Protein AF-A0A5J6HG19-F1 (afdb_monomer)

Nearest PDB structures (foldseek):
  3gde-assembly1_A  TM=8.399E-01  e=1.337E-13  Archaeoglobus fulgidus
  2cfm-assembly1_A  TM=8.440E-01  e=3.992E-12  Pyrococcus furiosus
  2hiv-assembly1_A  TM=7.833E-01  e=4.251E-11  Saccharolobus solfataricus
  1x9n-assembly1_A  TM=8.100E-01  e=1.433E-09  Homo sapiens
  6nhx-assembly1_A  TM=7.789E-01  e=2.190E-09  Mycobacterium tuberculosis

pLDDT: mean 76.76, std 24.32, range [21.77, 97.94]

Organism: Streptomyces alboniger (NCBI:txid132473)

InterPro domains:
  IPR012310 DNA ligase, ATP-dependent, central [PF01068] (22-165)
  IPR050191 ATP-dependent DNA ligase [PTHR45674] (25-153)

Mean predicted aligned error: 10.19 Å

Radius of gyration: 18.19 Å; Cα contacts (8 Å, |Δi|>4): 434; chains: 1; bounding box: 40×49×63 Å

Secondary structure (DSSP, 8-state):
-------------EEESS---STTEEEEEEP-SEEEEEEE-SS-EEEEETTS-B-TTTTHHHHHHHHHHSPTTEEEEEEEEEEETTEE-HHHHHHHHTS-HHHHHHHHHHS-EEEEEEEEEEETTEE-TTS-HHHHHHHHHHHTTTPPTTEEEPP-BS-HHHHHHHHHHGGGGT--EEEEEETT----SS-S---EEEE-------------------PPPPPP----

Foldseek 3Di:
DDPPLPPPQDFDADEDADDDDDPQKKKFFAFQAFKWKWAAAPVWIWIAGNVSHTQCLLQVVVRVLCNVQFDHWWIFIWGKWWDDPQATDNPLRVCSSPDDSVVSVVSCVVIPIATETAFTQTDPNRGCQQAFSQVRRVVVCVRCVVRDPRYYYTDMDSDVVVQVVCCVPCVLRRRNWMWMFGRRDHDDPDDSDGHRYTHDDDDDDDHDDDDDDDDDDDDDDDDDDDDD

Sequence (228 aa):
MGALSVEYPVALAESVTVLPRGPGWWYEPKYDGHRLVMHRTAETTRCHTRSGCTVTSAWLDLAVAGQAVLRPGTVLDGEAVVWVNGQLSFSAAQARGNSTARRSAALTAEYPANFVVWDCLQVDGVELRRRPYTERRAALLEVLDGVPPPIQATPASDDPDVALAWYEHLPAQGCLRTTAVSHTSCWSDASNAFLWVFWAVSRPYGRWAWSWRSTPVRVGSPGGCREC

Solvent-accessible surface area (backbone atoms only — not comparable to full-atom values): 12929 Å² total; per-residue (Å²): 134,79,81,80,78,73,66,65,79,68,89,42,68,47,81,41,80,64,75,88,81,64,90,56,42,33,27,32,77,30,76,46,40,39,59,31,38,40,38,26,44,88,90,49,38,43,30,21,36,75,86,51,49,78,45,33,60,36,43,42,70,58,27,53,50,43,51,76,72,50,60,48,30,29,27,39,35,30,33,35,32,21,54,53,97,88,24,47,27,39,66,58,22,46,54,29,69,75,36,55,53,72,55,12,52,58,47,40,78,78,39,55,65,34,37,41,30,72,44,30,41,24,53,77,66,45,79,30,51,68,41,32,38,55,59,25,43,51,52,36,52,62,70,45,56,91,50,61,88,52,50,42,72,55,68,73,40,68,51,66,67,58,40,46,49,46,41,75,58,32,42,58,42,37,26,74,27,30,32,34,35,47,41,71,46,47,60,62,102,68,72,82,80,39,62,33,34,34,37,66,80,95,75,86,91,76,92,66,89,87,85,92,75,96,68,85,79,76,80,76,74,83,78,78,88,76,85,134

Structure (mmCIF, N/CA/C/O backbone):
data_AF-A0A5J6HG19-F1
#
_entry.id   AF-A0A5J6HG19-F1
#
loop_
_atom_site.group_PDB
_atom_site.id
_atom_site.type_symbol
_atom_site.label_atom_id
_atom_site.label_alt_id
_atom_site.label_comp_id
_atom_site.label_asym_id
_atom_site.label_entity_id
_atom_site.label_seq_id
_atom_site.pdbx_PDB_ins_code
_atom_site.Cartn_x
_atom_site.Cartn_y
_atom_site.Cartn_z
_atom_site.occupancy
_atom_site.B_iso_or_equiv
_atom_site.auth_seq_id
_atom_site.auth_comp_id
_atom_site.auth_asym_id
_atom_site.auth_atom_id
_atom_site.pdbx_PDB_model_num
ATOM 1 N N . MET A 1 1 ? -10.813 -6.008 26.512 1.00 33.84 1 MET A N 1
ATOM 2 C CA . MET A 1 1 ? -10.739 -6.257 25.056 1.00 33.84 1 MET A CA 1
ATOM 3 C C . MET A 1 1 ? -9.295 -6.065 24.634 1.00 33.84 1 MET A C 1
ATOM 5 O O . MET A 1 1 ? -8.847 -4.930 24.547 1.00 33.84 1 MET A O 1
ATOM 9 N N . GLY A 1 2 ? -8.539 -7.160 24.521 1.00 31.72 2 GLY A N 1
ATOM 10 C CA . GLY A 1 2 ? -7.129 -7.101 24.138 1.00 31.72 2 GLY A CA 1
ATOM 11 C C . GLY A 1 2 ? -6.995 -6.556 22.721 1.00 31.72 2 GLY A C 1
ATOM 12 O O . GLY A 1 2 ? -7.767 -6.934 21.839 1.00 31.72 2 GLY A O 1
ATOM 13 N N . ALA A 1 3 ? -6.055 -5.636 22.511 1.00 35.53 3 ALA A N 1
ATOM 14 C CA . ALA A 1 3 ? -5.658 -5.247 21.172 1.00 35.53 3 ALA A CA 1
ATOM 15 C C . ALA A 1 3 ? -5.227 -6.523 20.441 1.00 35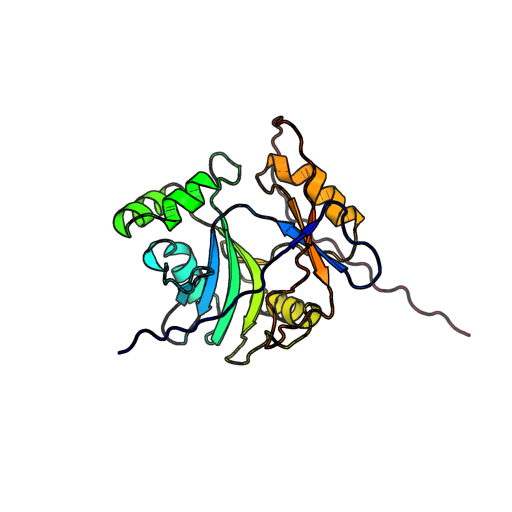.53 3 ALA A C 1
ATOM 17 O O . ALA A 1 3 ? -4.251 -7.154 20.835 1.00 35.53 3 ALA A O 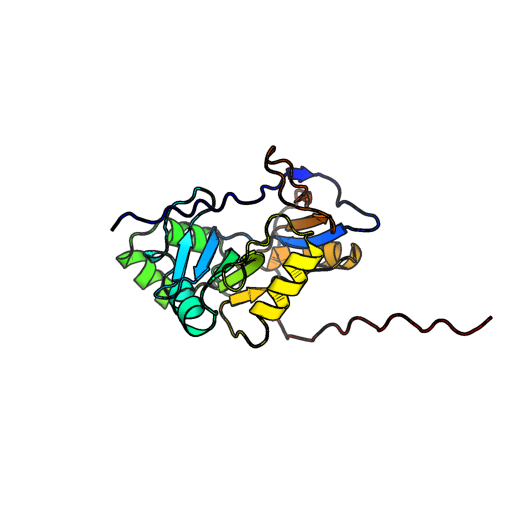1
ATOM 18 N N . LEU A 1 4 ? -5.989 -6.937 19.427 1.00 40.03 4 LEU A N 1
ATOM 19 C CA . LEU A 1 4 ? -5.535 -7.935 18.469 1.00 40.03 4 LEU A CA 1
ATOM 20 C C . LEU A 1 4 ? -4.269 -7.361 17.825 1.00 40.03 4 LEU A C 1
ATOM 22 O O . LEU A 1 4 ? -4.355 -6.530 16.919 1.00 40.03 4 LEU A O 1
ATOM 26 N N . SER A 1 5 ? -3.104 -7.744 18.343 1.00 42.84 5 SER A N 1
ATOM 27 C CA . SER A 1 5 ? -1.840 -7.623 17.637 1.00 42.84 5 SER A CA 1
ATOM 28 C C . SER A 1 5 ? -1.900 -8.652 16.521 1.00 42.84 5 SER A C 1
ATOM 30 O O . SER A 1 5 ? -1.408 -9.770 16.665 1.00 42.84 5 SER A O 1
ATOM 32 N N . VAL A 1 6 ? -2.587 -8.319 15.427 1.00 52.41 6 VAL A N 1
ATOM 33 C CA . VAL A 1 6 ? -2.340 -9.065 14.203 1.00 52.41 6 VAL A CA 1
ATOM 34 C C . VAL A 1 6 ? -1.002 -8.563 13.703 1.00 52.41 6 VAL A C 1
ATOM 36 O O . VAL A 1 6 ? -0.900 -7.537 13.034 1.00 52.41 6 VAL A O 1
ATOM 39 N N . GLU A 1 7 ? 0.046 -9.228 14.170 1.00 63.00 7 GLU A N 1
ATOM 40 C CA . GLU A 1 7 ? 1.370 -9.060 13.620 1.00 63.00 7 GLU A CA 1
ATOM 41 C C . GLU A 1 7 ? 1.312 -9.726 12.249 1.00 63.00 7 GLU A C 1
ATOM 43 O O . GLU A 1 7 ? 1.418 -10.943 12.108 1.00 63.00 7 GLU A O 1
ATOM 48 N N . TYR A 1 8 ? 1.011 -8.924 11.233 1.00 66.88 8 TYR A N 1
ATOM 49 C CA . TYR A 1 8 ? 1.351 -9.273 9.871 1.00 66.88 8 TYR A CA 1
ATOM 50 C C . TYR A 1 8 ? 2.838 -8.930 9.754 1.00 66.88 8 TYR A C 1
ATOM 52 O O . TYR A 1 8 ? 3.149 -7.753 9.544 1.00 66.88 8 TYR A O 1
ATOM 60 N N . PRO A 1 9 ? 3.782 -9.888 9.929 1.00 73.19 9 PRO A N 1
ATOM 61 C CA . PRO A 1 9 ? 5.134 -9.672 9.429 1.00 73.19 9 PRO A CA 1
ATOM 62 C C . PRO A 1 9 ? 5.007 -9.227 7.974 1.00 73.19 9 PRO A C 1
ATOM 64 O O . PRO A 1 9 ? 4.009 -9.526 7.331 1.00 73.19 9 PRO A O 1
ATOM 67 N N . VAL A 1 10 ? 5.961 -8.477 7.449 1.00 80.19 10 VAL A N 1
ATOM 68 C CA . VAL A 1 10 ? 5.887 -8.024 6.058 1.00 80.19 10 VAL A CA 1
ATOM 69 C C . VAL A 1 10 ? 7.172 -8.361 5.336 1.00 80.19 10 VAL A C 1
ATOM 71 O O . VAL A 1 10 ? 8.248 -8.350 5.939 1.00 80.19 10 VAL A O 1
ATOM 74 N N . ALA A 1 11 ? 7.067 -8.642 4.038 1.00 79.94 11 ALA A N 1
ATOM 75 C CA . ALA A 1 11 ? 8.235 -8.909 3.215 1.00 79.94 11 ALA A CA 1
ATOM 76 C C . ALA A 1 11 ? 9.187 -7.700 3.228 1.00 79.94 11 ALA A C 1
ATOM 78 O O . ALA A 1 11 ? 8.771 -6.549 3.037 1.00 79.94 11 ALA A O 1
ATOM 79 N N . LEU A 1 12 ? 10.469 -7.963 3.478 1.00 79.88 12 LEU A N 1
ATOM 80 C CA . LEU A 1 12 ? 11.542 -6.981 3.370 1.00 79.88 12 LEU A CA 1
ATOM 81 C C . LEU A 1 12 ? 12.195 -7.051 1.992 1.00 79.88 12 LEU A C 1
ATOM 83 O O . LEU A 1 12 ? 11.937 -7.955 1.206 1.00 79.88 12 LEU A O 1
ATOM 87 N N . ALA A 1 13 ? 13.025 -6.056 1.722 1.00 75.19 13 ALA A N 1
ATOM 88 C CA . ALA A 1 13 ? 13.640 -5.842 0.433 1.00 75.19 13 ALA A CA 1
ATOM 89 C C . ALA A 1 13 ? 15.149 -5.680 0.583 1.00 75.19 13 ALA A C 1
ATOM 91 O O . ALA A 1 13 ? 15.619 -5.051 1.537 1.00 75.19 13 ALA A O 1
ATOM 92 N N . GLU A 1 14 ? 15.885 -6.229 -0.375 1.00 74.50 14 GLU A N 1
ATOM 93 C CA . GLU A 1 14 ? 17.332 -6.117 -0.486 1.00 74.50 14 GLU A CA 1
ATOM 94 C C . GLU A 1 14 ? 17.692 -5.101 -1.576 1.00 74.50 14 GLU A C 1
ATOM 96 O O . GLU A 1 14 ? 17.022 -4.968 -2.602 1.00 74.50 14 GLU A O 1
ATOM 101 N N . SER A 1 15 ? 18.761 -4.340 -1.351 1.00 74.06 15 SER A N 1
ATOM 102 C CA . SER A 1 15 ? 19.2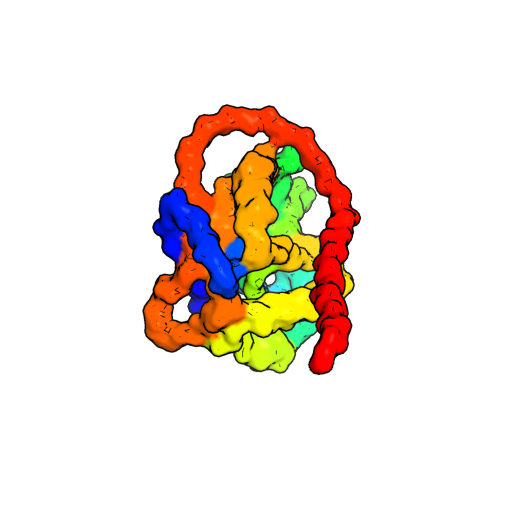61 -3.410 -2.360 1.00 74.06 15 SER A CA 1
ATOM 103 C C . SER A 1 15 ? 20.209 -4.116 -3.316 1.00 74.06 15 SER A C 1
ATOM 105 O O . SER A 1 15 ? 21.146 -4.771 -2.873 1.00 74.06 15 SER A O 1
ATOM 107 N N . VAL A 1 16 ? 20.048 -3.880 -4.617 1.00 75.12 16 VAL A N 1
ATOM 108 C CA . VAL A 1 16 ? 21.013 -4.301 -5.637 1.00 75.12 16 VAL A CA 1
ATOM 109 C C . VAL A 1 16 ? 21.463 -3.120 -6.489 1.00 75.12 16 VAL A C 1
ATOM 111 O O . VAL A 1 16 ? 20.860 -2.047 -6.516 1.00 75.12 16 VAL A O 1
ATOM 114 N N . THR A 1 17 ? 22.532 -3.339 -7.242 1.00 75.12 17 THR A N 1
ATOM 115 C CA . THR A 1 17 ? 23.101 -2.349 -8.163 1.00 75.12 17 THR A CA 1
ATOM 116 C C . THR A 1 17 ? 22.645 -2.532 -9.611 1.00 75.12 17 THR A C 1
ATOM 118 O O . THR A 1 17 ? 22.756 -1.598 -10.403 1.00 75.12 17 THR A O 1
ATOM 121 N N . VAL A 1 18 ? 22.090 -3.698 -9.963 1.00 77.19 18 VAL A N 1
ATOM 122 C CA . VAL A 1 18 ? 21.631 -4.034 -11.319 1.00 77.19 18 VAL A CA 1
ATOM 123 C C . VAL A 1 18 ? 20.193 -4.531 -11.270 1.00 77.19 18 VAL A C 1
ATOM 125 O O . VAL A 1 18 ? 19.897 -5.459 -10.525 1.00 77.19 18 VAL A O 1
ATOM 128 N N . LEU A 1 19 ? 19.310 -3.939 -12.079 1.00 80.19 19 LEU A N 1
ATOM 129 C CA . LEU A 1 19 ? 17.927 -4.395 -12.212 1.00 80.19 19 LEU A CA 1
ATOM 130 C C . LEU A 1 19 ? 17.901 -5.882 -12.631 1.00 80.19 19 LEU A C 1
ATOM 132 O O . LEU A 1 19 ? 18.443 -6.197 -13.696 1.00 80.19 19 LEU A O 1
ATOM 136 N N . PRO A 1 20 ? 17.289 -6.790 -11.845 1.00 83.88 20 PRO A N 1
ATOM 137 C CA . PRO A 1 20 ? 17.132 -8.184 -12.244 1.00 83.88 20 PRO A CA 1
ATOM 138 C C . PRO A 1 20 ? 16.373 -8.273 -13.561 1.00 83.88 20 PRO A C 1
ATOM 140 O O . PRO A 1 20 ? 15.401 -7.549 -13.757 1.00 83.88 20 PRO A O 1
ATOM 143 N N . ARG A 1 21 ? 16.812 -9.150 -14.461 1.00 84.19 21 ARG A N 1
ATOM 144 C CA . ARG A 1 21 ? 16.187 -9.394 -15.766 1.00 84.19 21 ARG A CA 1
ATOM 145 C C . ARG A 1 21 ? 15.998 -10.891 -15.976 1.00 84.19 21 ARG A C 1
ATOM 147 O O . ARG A 1 21 ? 16.699 -11.698 -15.368 1.00 84.19 21 ARG A O 1
ATOM 154 N N . GLY A 1 22 ? 15.084 -11.242 -16.873 1.00 84.62 22 GLY A N 1
ATOM 155 C CA . GLY A 1 22 ? 14.764 -12.623 -17.222 1.00 84.62 22 GLY A CA 1
ATOM 156 C C . GLY A 1 22 ? 13.300 -12.959 -16.941 1.00 84.62 22 GLY A C 1
ATOM 157 O O . GLY A 1 22 ? 12.577 -12.137 -16.378 1.00 84.62 22 GLY A O 1
ATOM 158 N N . PRO A 1 23 ? 12.850 -14.155 -17.347 1.00 84.12 23 PRO A N 1
ATOM 159 C CA . PRO A 1 23 ? 11.468 -14.562 -17.161 1.00 84.12 23 PRO A CA 1
ATOM 160 C C . PRO A 1 23 ? 11.115 -14.625 -15.674 1.00 84.12 23 PRO A C 1
ATOM 162 O O . PRO A 1 23 ? 11.914 -15.073 -14.851 1.00 84.12 23 PRO A O 1
ATOM 165 N N . GLY A 1 24 ? 9.896 -14.200 -15.349 1.00 83.62 24 GLY A N 1
ATOM 166 C CA . GLY A 1 24 ? 9.355 -14.332 -14.004 1.00 83.62 24 GLY A CA 1
ATOM 167 C C . GLY A 1 24 ? 9.660 -13.176 -13.051 1.00 83.62 24 GLY A C 1
ATOM 168 O O . GLY A 1 24 ? 9.330 -13.283 -11.875 1.00 83.62 24 GLY A O 1
ATOM 169 N N . TRP A 1 25 ? 10.242 -12.073 -13.514 1.00 88.12 25 TRP A N 1
ATOM 170 C CA . TRP A 1 25 ? 10.330 -10.844 -12.723 1.00 88.12 25 TRP A CA 1
ATOM 171 C C . TRP A 1 25 ? 9.139 -9.932 -12.989 1.00 88.12 25 TRP A C 1
ATOM 173 O O . TRP A 1 25 ? 8.684 -9.808 -14.118 1.00 88.12 25 TRP A O 1
ATOM 183 N N . TRP A 1 26 ? 8.661 -9.294 -11.930 1.00 90.19 26 TRP A N 1
ATOM 184 C CA . TRP A 1 26 ? 7.684 -8.217 -11.954 1.00 90.19 26 TRP A CA 1
ATOM 185 C C . TRP A 1 26 ? 8.304 -6.982 -11.330 1.00 90.19 26 TRP A C 1
ATOM 187 O O . TRP A 1 26 ? 9.067 -7.086 -10.376 1.00 90.19 26 TRP A O 1
ATOM 197 N N . TYR A 1 27 ? 7.976 -5.816 -11.852 1.00 88.62 27 TYR A N 1
ATOM 198 C CA . TYR A 1 27 ? 8.536 -4.541 -11.455 1.00 88.62 27 TYR A CA 1
ATOM 199 C C . TYR A 1 27 ? 7.429 -3.602 -11.014 1.00 88.62 27 TYR A C 1
ATOM 201 O O . TYR A 1 27 ? 6.358 -3.584 -11.617 1.00 88.62 27 TYR A O 1
ATOM 209 N N . GLU A 1 28 ? 7.711 -2.792 -10.001 1.00 90.25 28 GLU A N 1
ATOM 210 C CA . GLU A 1 28 ? 6.790 -1.804 -9.441 1.00 90.25 28 GLU A CA 1
ATOM 211 C C . GLU A 1 28 ? 7.560 -0.525 -9.072 1.00 90.25 28 GLU A C 1
ATOM 213 O O . GLU A 1 28 ? 8.706 -0.608 -8.608 1.00 90.25 28 GLU A O 1
ATOM 218 N N . PRO A 1 29 ? 6.977 0.676 -9.233 1.00 88.50 29 PRO A N 1
ATOM 219 C CA . PRO A 1 29 ? 7.569 1.892 -8.697 1.00 88.50 29 PRO A CA 1
ATOM 220 C C . PRO A 1 29 ? 7.748 1.805 -7.183 1.00 88.50 29 PRO A C 1
ATOM 222 O O . PRO A 1 29 ? 6.862 1.369 -6.449 1.00 88.50 29 PRO A O 1
ATOM 225 N N . LYS A 1 30 ? 8.885 2.292 -6.690 1.00 85.12 30 LYS A N 1
ATOM 226 C CA . LYS A 1 30 ? 9.102 2.467 -5.260 1.00 85.12 30 LYS A CA 1
ATOM 227 C C . LYS A 1 30 ? 8.700 3.881 -4.853 1.00 85.12 30 LYS A C 1
ATOM 229 O O . LYS A 1 30 ? 9.293 4.865 -5.298 1.00 85.12 30 LYS A O 1
ATOM 234 N N . TYR A 1 31 ? 7.748 3.958 -3.935 1.00 85.19 31 TYR A N 1
ATOM 235 C CA . TYR A 1 31 ? 7.313 5.203 -3.314 1.00 85.19 31 TYR A CA 1
ATOM 236 C C . TYR A 1 31 ? 8.141 5.505 -2.063 1.00 85.19 31 TYR A C 1
ATOM 238 O O . TYR A 1 31 ? 8.666 4.592 -1.412 1.00 85.19 31 TYR A O 1
ATOM 246 N N . ASP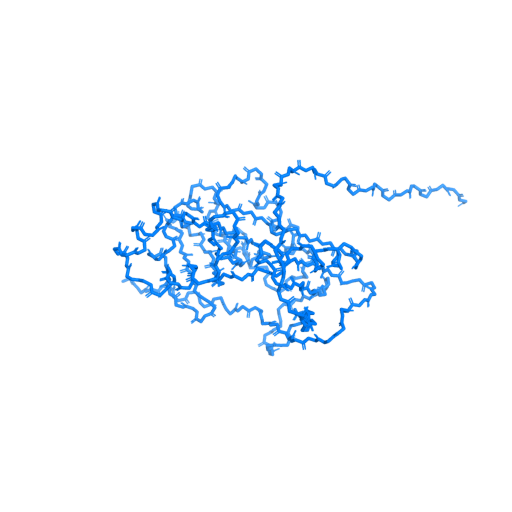 A 1 32 ? 8.250 6.788 -1.727 1.00 82.25 32 ASP A N 1
ATOM 247 C CA . ASP A 1 32 ? 8.804 7.241 -0.456 1.00 82.25 32 ASP A CA 1
ATOM 248 C C . ASP A 1 32 ? 7.707 7.893 0.381 1.00 82.25 32 ASP A C 1
ATOM 250 O O . ASP A 1 32 ? 7.318 9.044 0.176 1.00 82.25 32 ASP A O 1
ATOM 254 N N . GLY A 1 33 ? 7.199 7.130 1.343 1.00 89.88 33 GLY A N 1
ATOM 255 C CA . GLY A 1 33 ? 6.163 7.555 2.265 1.00 89.88 33 GLY A CA 1
ATOM 256 C C . GLY A 1 33 ? 6.294 6.821 3.594 1.00 89.88 33 GLY A C 1
ATOM 257 O O . GLY A 1 33 ? 7.366 6.773 4.196 1.00 89.88 33 GLY A O 1
ATOM 258 N N . HIS A 1 34 ? 5.184 6.286 4.087 1.00 92.00 34 HIS A N 1
ATOM 259 C CA . HIS A 1 34 ? 5.159 5.497 5.307 1.00 92.00 34 HIS A CA 1
ATOM 260 C C . HIS A 1 34 ? 4.458 4.163 5.051 1.00 92.00 34 HIS A C 1
ATOM 262 O O . HIS A 1 34 ? 3.250 4.144 4.816 1.00 92.00 34 HIS A O 1
ATOM 268 N N . ARG A 1 35 ? 5.202 3.052 5.107 1.00 93.62 35 ARG A N 1
ATOM 269 C CA . ARG A 1 35 ? 4.638 1.712 4.892 1.00 93.62 35 ARG A CA 1
ATOM 270 C C . ARG A 1 35 ? 3.557 1.399 5.915 1.00 93.62 35 ARG A C 1
ATOM 272 O O . ARG A 1 35 ? 3.816 1.438 7.123 1.00 93.62 35 ARG A O 1
ATOM 279 N N . LEU A 1 36 ? 2.375 1.051 5.420 1.00 94.81 36 LEU A N 1
ATOM 280 C CA . LEU A 1 36 ? 1.222 0.661 6.216 1.00 94.81 36 LEU A CA 1
ATOM 281 C C . LEU A 1 36 ? 0.705 -0.708 5.783 1.00 94.81 36 LEU A C 1
ATOM 283 O O . LEU A 1 36 ? 0.531 -0.975 4.598 1.00 94.81 36 LEU A O 1
ATOM 287 N N . VAL A 1 37 ? 0.344 -1.517 6.775 1.00 96.44 37 VAL A N 1
ATOM 288 C CA . VAL A 1 37 ? -0.566 -2.646 6.594 1.00 96.44 37 VAL A CA 1
ATOM 289 C C . VAL A 1 37 ? -1.960 -2.191 7.010 1.00 96.44 37 VAL A C 1
ATOM 291 O O . VAL A 1 37 ? -2.181 -1.841 8.174 1.00 96.44 37 VAL A O 1
ATOM 294 N N . MET A 1 38 ? -2.892 -2.165 6.061 1.00 97.56 38 MET A N 1
ATOM 295 C CA . MET A 1 38 ? -4.294 -1.829 6.295 1.00 97.56 38 MET A CA 1
ATOM 296 C C . MET A 1 38 ? -5.107 -3.111 6.464 1.00 97.56 38 MET A C 1
ATOM 298 O O . MET A 1 38 ? -5.169 -3.933 5.557 1.00 97.56 38 MET A O 1
ATOM 302 N N . HIS A 1 39 ? -5.759 -3.266 7.612 1.00 96.62 39 HIS A N 1
ATOM 303 C CA . HIS A 1 39 ? -6.613 -4.404 7.930 1.00 96.62 39 HIS A CA 1
ATOM 304 C C . HIS A 1 39 ? -8.057 -3.938 8.115 1.00 96.62 39 HIS A C 1
ATOM 306 O O . HIS A 1 39 ? -8.378 -3.227 9.071 1.00 96.62 39 HIS A O 1
ATOM 312 N N . ARG A 1 40 ? -8.931 -4.365 7.204 1.00 97.12 40 ARG A N 1
ATOM 313 C CA . ARG A 1 40 ? -10.376 -4.165 7.278 1.00 97.12 40 ARG A CA 1
ATOM 314 C C . ARG A 1 40 ? -11.014 -5.328 8.047 1.00 97.12 40 ARG A C 1
ATOM 316 O O . ARG A 1 40 ? -11.138 -6.424 7.511 1.00 97.12 40 ARG A O 1
ATOM 323 N N . THR A 1 41 ? -11.429 -5.098 9.293 1.00 94.94 41 THR A N 1
ATOM 324 C CA . THR A 1 41 ? -12.223 -6.055 10.093 1.00 94.94 41 THR A CA 1
ATOM 325 C C . THR A 1 41 ? -13.713 -5.925 9.766 1.00 94.94 41 THR A C 1
ATOM 327 O O . THR A 1 41 ? -14.089 -5.132 8.905 1.00 94.94 41 THR A O 1
ATOM 330 N N . ALA A 1 42 ? -14.585 -6.681 10.438 1.00 93.31 42 ALA A N 1
ATOM 331 C CA . ALA A 1 42 ? -16.031 -6.496 10.303 1.00 93.31 42 ALA A CA 1
ATOM 332 C C . ALA A 1 42 ? -16.484 -5.109 10.796 1.00 93.31 42 ALA A C 1
ATOM 334 O O . ALA A 1 42 ? -17.294 -4.441 10.159 1.00 93.31 42 ALA A O 1
ATOM 335 N N . GLU A 1 43 ? -15.903 -4.625 11.890 1.00 93.88 43 GLU A N 1
ATOM 336 C CA . GLU A 1 43 ? -16.334 -3.406 12.573 1.00 93.88 43 GLU A CA 1
ATOM 337 C C . GLU A 1 43 ? -15.555 -2.175 12.116 1.00 93.88 43 GLU A C 1
ATOM 339 O O . GLU A 1 43 ? -16.123 -1.092 11.990 1.00 93.88 43 GLU A O 1
ATOM 344 N N . THR A 1 44 ? -14.250 -2.314 11.874 1.00 95.88 44 THR A N 1
ATOM 345 C CA . THR A 1 44 ? -13.349 -1.169 11.701 1.00 95.88 44 THR A CA 1
ATOM 346 C C . THR A 1 44 ? -12.260 -1.424 10.652 1.00 95.88 44 THR A C 1
ATOM 348 O O . THR A 1 44 ? -12.084 -2.546 10.179 1.00 95.88 44 THR A O 1
ATOM 351 N N . THR A 1 45 ? -11.500 -0.387 10.312 1.00 97.56 45 THR A N 1
ATOM 352 C CA . THR A 1 45 ? -10.263 -0.471 9.535 1.00 97.56 45 THR A CA 1
ATOM 353 C C . THR A 1 45 ? -9.125 0.034 10.399 1.00 97.56 45 THR A C 1
ATOM 355 O O . THR A 1 45 ? -9.213 1.111 10.990 1.00 97.56 45 THR A O 1
ATOM 358 N N . ARG A 1 46 ? -8.044 -0.740 10.475 1.00 96.12 46 ARG A N 1
ATOM 359 C CA . ARG A 1 46 ? -6.843 -0.393 11.237 1.00 96.12 46 ARG A CA 1
ATOM 360 C C . ARG A 1 46 ? -5.637 -0.320 10.323 1.00 96.12 46 ARG A C 1
ATOM 362 O O . ARG A 1 46 ? -5.484 -1.142 9.428 1.00 96.12 46 ARG A O 1
ATOM 369 N N . CYS A 1 47 ? -4.764 0.637 10.598 1.00 95.38 47 CYS A N 1
ATOM 370 C CA . CYS A 1 47 ? -3.466 0.771 9.948 1.00 95.38 47 CYS A CA 1
ATOM 371 C C . CYS A 1 47 ? -2.351 0.454 10.945 1.00 95.38 47 CYS A C 1
ATOM 373 O O . CYS A 1 47 ? -2.328 1.007 12.055 1.00 95.38 47 CYS A O 1
ATOM 375 N N . HIS A 1 48 ? -1.419 -0.392 10.520 1.00 93.69 48 HIS A N 1
ATOM 376 C CA . HIS A 1 48 ? -0.254 -0.827 11.280 1.00 93.69 48 HIS A CA 1
ATOM 377 C C . HIS A 1 48 ? 1.029 -0.446 10.543 1.00 93.69 48 HIS A C 1
ATOM 379 O O . HIS A 1 48 ? 1.066 -0.469 9.317 1.00 93.69 48 HIS A O 1
ATOM 385 N N . THR A 1 49 ? 2.087 -0.102 11.273 1.00 90.62 49 THR A N 1
ATOM 386 C CA . THR A 1 49 ? 3.423 0.036 10.682 1.00 90.62 49 THR A CA 1
ATOM 387 C C . THR A 1 49 ? 4.015 -1.334 10.370 1.00 90.62 49 THR A C 1
ATOM 389 O O . THR A 1 49 ? 3.561 -2.361 10.873 1.00 90.62 49 THR A O 1
ATOM 392 N N . ARG A 1 50 ? 5.135 -1.332 9.642 1.00 84.44 50 ARG A N 1
ATOM 393 C CA . ARG A 1 50 ? 6.008 -2.504 9.472 1.00 84.44 50 ARG A CA 1
ATOM 394 C C . ARG A 1 50 ? 6.362 -3.219 10.787 1.00 84.44 50 ARG A C 1
ATOM 396 O O . ARG A 1 50 ? 6.538 -4.427 10.781 1.00 84.44 50 ARG A O 1
ATOM 403 N N . SER A 1 51 ? 6.518 -2.484 11.891 1.00 83.69 51 SER A N 1
ATOM 404 C CA . SER A 1 51 ? 6.861 -3.039 13.212 1.00 83.69 51 SER A CA 1
ATOM 405 C C . SER A 1 51 ? 5.633 -3.452 14.034 1.00 83.69 51 SER A C 1
ATOM 407 O O . SER A 1 51 ? 5.746 -3.633 15.242 1.00 83.69 51 SER A O 1
ATOM 409 N N . GLY A 1 52 ? 4.445 -3.510 13.421 1.00 84.75 52 GLY A N 1
ATOM 410 C CA . GLY A 1 52 ? 3.192 -3.889 14.078 1.00 84.75 52 GLY A CA 1
ATOM 411 C C . GLY A 1 52 ? 2.532 -2.780 14.907 1.00 84.75 52 GLY A C 1
ATOM 412 O O . GLY A 1 52 ? 1.447 -2.981 15.461 1.00 84.75 52 GLY A O 1
ATOM 413 N N . CYS A 1 53 ? 3.124 -1.582 14.986 1.00 89.31 53 CYS A N 1
ATOM 414 C CA . CYS A 1 53 ? 2.568 -0.486 15.778 1.00 89.31 53 CYS A CA 1
ATOM 415 C C . CYS A 1 53 ? 1.272 0.031 15.145 1.00 89.31 53 CYS A C 1
ATOM 417 O O . CYS A 1 53 ? 1.239 0.366 13.963 1.00 89.31 53 CYS A O 1
ATOM 419 N N . THR A 1 54 ? 0.204 0.143 15.935 1.00 92.31 54 THR A N 1
ATOM 420 C CA . THR A 1 54 ? -1.061 0.710 15.449 1.00 92.31 54 THR A CA 1
ATOM 421 C C . THR A 1 54 ? -0.919 2.221 15.275 1.00 92.31 54 THR A C 1
ATOM 423 O O . THR A 1 54 ? -0.685 2.941 16.241 1.00 92.31 54 THR A O 1
ATOM 426 N N . VAL A 1 55 ? -1.109 2.705 14.048 1.00 94.12 55 VAL A N 1
ATOM 427 C CA . VAL A 1 55 ? -0.967 4.122 13.654 1.00 94.12 55 VAL A CA 1
ATOM 428 C C . VAL A 1 55 ? -2.239 4.670 13.006 1.00 94.12 55 VAL A C 1
ATOM 430 O O . VAL A 1 55 ? -2.217 5.639 12.253 1.00 94.12 55 VAL A O 1
ATOM 433 N N . THR A 1 56 ? -3.383 4.054 13.306 1.00 95.31 56 THR A N 1
ATOM 434 C CA . THR A 1 56 ? -4.674 4.374 12.673 1.00 95.31 56 THR A CA 1
ATOM 435 C C . THR A 1 56 ? -5.077 5.840 12.869 1.00 95.31 56 THR A C 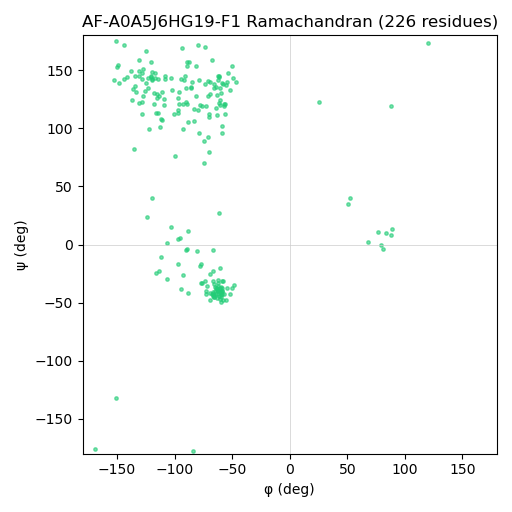1
ATOM 437 O O . THR A 1 56 ? -5.570 6.465 11.941 1.00 95.31 56 THR A O 1
ATOM 440 N N . SER A 1 57 ? -4.804 6.435 14.034 1.00 94.31 57 SER A N 1
ATOM 441 C CA . SER A 1 57 ? -5.112 7.849 14.306 1.00 94.31 57 SER A CA 1
ATOM 442 C C . SER A 1 57 ? -4.253 8.839 13.507 1.00 94.31 57 SER A C 1
ATOM 444 O O . SER A 1 57 ? -4.688 9.962 13.245 1.00 94.31 57 SER A O 1
ATOM 446 N N . ALA A 1 58 ? -3.047 8.445 13.090 1.00 94.88 58 ALA A N 1
ATOM 447 C CA . ALA A 1 58 ? -2.210 9.259 12.209 1.00 94.88 58 ALA A CA 1
ATOM 448 C C . ALA A 1 58 ? -2.743 9.256 10.764 1.00 94.88 58 ALA A C 1
ATOM 450 O O . ALA A 1 58 ? -2.652 10.269 10.068 1.00 94.88 58 ALA A O 1
ATOM 451 N N . TRP A 1 59 ? -3.364 8.150 10.348 1.00 96.38 59 TRP A N 1
ATOM 452 C CA . TRP A 1 59 ? -3.820 7.866 8.981 1.00 96.38 59 TRP A CA 1
ATOM 453 C C . TRP A 1 59 ? -5.338 7.642 8.912 1.00 96.38 59 TRP A C 1
ATOM 455 O O . TRP A 1 59 ? -5.819 6.729 8.241 1.00 96.38 59 TRP A O 1
ATOM 465 N N . LEU A 1 60 ? -6.094 8.444 9.670 1.00 95.94 60 LEU A N 1
ATOM 466 C CA . LEU A 1 60 ? -7.528 8.231 9.867 1.00 95.94 60 LEU A CA 1
ATOM 467 C C . LEU A 1 60 ? -8.344 8.422 8.579 1.00 95.94 60 LEU A C 1
ATOM 469 O O . LEU A 1 60 ? -9.310 7.699 8.378 1.00 95.94 60 LEU A O 1
ATOM 473 N N . ASP A 1 61 ? -7.945 9.340 7.697 1.00 95.69 61 ASP A N 1
ATOM 474 C CA . ASP A 1 61 ? -8.522 9.500 6.352 1.00 95.69 61 ASP A CA 1
ATOM 475 C C . ASP A 1 61 ? -8.463 8.197 5.540 1.00 95.69 61 ASP A C 1
ATOM 477 O O . ASP A 1 61 ? -9.478 7.764 5.001 1.00 95.69 61 ASP A O 1
ATOM 481 N N . LEU A 1 62 ? -7.307 7.529 5.520 1.00 97.62 62 LEU A N 1
ATOM 482 C CA . LEU A 1 62 ? -7.118 6.248 4.841 1.00 97.62 62 LEU A CA 1
ATOM 483 C C . LEU A 1 62 ? -7.925 5.134 5.510 1.00 97.62 62 LEU A C 1
ATOM 485 O O . LEU A 1 62 ? -8.530 4.318 4.821 1.00 97.62 62 LEU A O 1
ATOM 489 N N . ALA A 1 63 ? -7.969 5.103 6.844 1.00 97.69 63 ALA A N 1
ATOM 490 C CA . ALA A 1 63 ? -8.760 4.116 7.576 1.00 97.69 63 ALA A CA 1
ATOM 491 C C . ALA A 1 63 ? -10.268 4.277 7.309 1.00 97.69 63 ALA A C 1
ATOM 493 O O . ALA A 1 63 ? -10.962 3.290 7.073 1.00 97.69 63 ALA A O 1
ATOM 494 N N . VAL A 1 64 ? -10.770 5.515 7.292 1.00 97.56 64 VAL A N 1
ATOM 495 C CA . VAL A 1 64 ? -12.168 5.835 6.962 1.00 97.56 64 VAL A CA 1
ATOM 496 C C . VAL A 1 64 ? -12.477 5.492 5.505 1.00 97.56 64 VAL A C 1
ATOM 498 O O . VAL A 1 64 ? -13.508 4.877 5.240 1.00 97.56 64 VAL A O 1
ATOM 501 N N . ALA A 1 65 ? -11.581 5.813 4.570 1.00 96.75 65 ALA A N 1
ATOM 502 C CA . ALA A 1 65 ? -11.737 5.415 3.174 1.00 96.75 65 ALA A CA 1
ATOM 503 C C . ALA A 1 65 ? -11.805 3.886 3.035 1.00 96.75 65 ALA A C 1
ATOM 505 O O . ALA A 1 65 ? -12.755 3.364 2.459 1.00 96.75 65 ALA A O 1
ATOM 506 N N . GLY A 1 66 ? -10.860 3.162 3.643 1.00 97.81 66 GLY A N 1
ATOM 507 C CA . GLY A 1 66 ? -10.831 1.700 3.625 1.00 97.81 66 GLY A CA 1
ATOM 508 C C . GLY A 1 66 ? -12.070 1.077 4.267 1.00 97.81 66 GLY A C 1
ATOM 509 O O . GLY A 1 66 ? -12.603 0.103 3.749 1.00 97.81 66 GLY A O 1
ATOM 510 N N . GLN A 1 67 ? -12.589 1.668 5.349 1.00 97.94 67 GLN A N 1
ATOM 511 C CA . GLN A 1 67 ? -13.845 1.243 5.979 1.00 97.94 67 GLN A CA 1
ATOM 512 C C . GLN A 1 67 ? -15.020 1.276 4.998 1.00 97.94 67 GLN A C 1
ATOM 514 O O . GLN A 1 67 ? -15.861 0.375 5.024 1.00 97.94 67 GLN A O 1
ATOM 519 N N . ALA A 1 68 ? -15.090 2.338 4.194 1.00 97.25 68 ALA A N 1
ATOM 520 C CA . ALA A 1 68 ? -16.212 2.620 3.313 1.00 97.25 68 ALA A CA 1
ATOM 521 C C . ALA A 1 68 ? -16.214 1.756 2.045 1.00 97.25 68 ALA A C 1
ATOM 523 O O . ALA A 1 68 ? -17.290 1.429 1.553 1.00 97.25 68 ALA A O 1
ATOM 524 N N . VAL A 1 69 ? -15.034 1.404 1.521 1.00 95.56 69 VAL A N 1
ATOM 525 C CA . VAL A 1 69 ? -14.910 0.776 0.190 1.00 95.56 69 VAL A CA 1
ATOM 526 C C . VAL A 1 69 ? -14.411 -0.667 0.218 1.00 95.56 69 VAL A C 1
ATOM 528 O O . VAL A 1 69 ? -14.674 -1.406 -0.725 1.00 95.56 69 VAL A O 1
ATOM 531 N N . LEU A 1 70 ? -13.707 -1.095 1.272 1.00 97.00 70 LEU A N 1
ATOM 532 C CA . LEU A 1 70 ? -13.159 -2.450 1.355 1.00 97.00 70 LEU A CA 1
ATOM 533 C C . LEU A 1 70 ? -14.101 -3.390 2.106 1.00 97.00 70 LEU A C 1
ATOM 535 O O . LEU A 1 70 ? -14.690 -3.045 3.139 1.00 97.00 70 LEU A O 1
ATOM 539 N N . ARG A 1 71 ? -14.166 -4.630 1.619 1.00 95.56 71 ARG A N 1
ATOM 540 C CA . ARG A 1 71 ? -14.888 -5.725 2.270 1.00 95.56 71 ARG A CA 1
ATOM 541 C C . ARG A 1 71 ? -14.181 -6.193 3.556 1.00 95.56 71 ARG A C 1
ATOM 543 O O . ARG A 1 71 ? -12.945 -6.243 3.584 1.00 95.56 71 ARG A O 1
ATOM 550 N N . PRO A 1 72 ? -14.925 -6.525 4.632 1.00 96.81 72 PRO A N 1
ATOM 551 C CA . PRO A 1 72 ? -14.374 -7.164 5.827 1.00 96.81 72 PRO A CA 1
ATOM 552 C C . PRO A 1 72 ? -13.501 -8.382 5.524 1.00 96.81 72 PRO A C 1
ATOM 554 O O . PRO A 1 72 ? -13.797 -9.155 4.623 1.00 96.81 72 PRO A O 1
ATOM 557 N N . GLY A 1 73 ? -12.434 -8.567 6.300 1.00 95.44 73 GLY A N 1
ATOM 558 C CA . GLY A 1 73 ? -11.476 -9.653 6.096 1.00 95.44 73 GLY A CA 1
ATOM 559 C C . GLY A 1 73 ? -10.396 -9.349 5.054 1.00 95.44 73 GLY A C 1
ATOM 560 O O . GLY A 1 73 ? -9.639 -10.254 4.711 1.00 95.44 73 GLY A O 1
ATOM 561 N N . THR A 1 74 ? -10.288 -8.103 4.585 1.00 97.38 74 THR A N 1
ATOM 562 C CA . THR A 1 74 ? -9.238 -7.668 3.650 1.00 97.38 74 THR A CA 1
ATOM 563 C C . THR A 1 74 ? -8.003 -7.164 4.396 1.00 97.38 74 THR A C 1
ATOM 565 O O . THR A 1 74 ? -8.119 -6.357 5.325 1.00 97.38 74 THR A O 1
ATOM 568 N N . VAL A 1 75 ? -6.813 -7.588 3.963 1.00 97.25 75 VAL A N 1
ATOM 569 C CA . VAL A 1 75 ? -5.527 -7.067 4.451 1.00 97.25 75 VAL A CA 1
ATOM 570 C C . VAL A 1 75 ? -4.659 -6.660 3.267 1.00 97.25 75 VAL A C 1
ATOM 572 O O . VAL A 1 75 ? -4.355 -7.483 2.404 1.00 97.25 75 VAL A O 1
ATOM 575 N N . LEU A 1 76 ? -4.250 -5.394 3.245 1.00 97.31 76 LEU A N 1
ATOM 576 C CA . LEU A 1 76 ? -3.465 -4.777 2.176 1.00 97.31 76 LEU A CA 1
ATOM 577 C C . LEU A 1 76 ? -2.128 -4.266 2.716 1.00 97.31 76 LEU A C 1
ATOM 579 O O . LEU A 1 76 ? -2.086 -3.698 3.808 1.00 97.31 76 LEU A O 1
ATOM 583 N N . ASP A 1 77 ? -1.060 -4.420 1.937 1.00 96.12 77 ASP A N 1
ATOM 584 C CA . ASP A 1 77 ? 0.273 -3.874 2.222 1.00 96.12 77 ASP A CA 1
ATOM 585 C C . ASP A 1 77 ? 0.646 -2.834 1.160 1.00 96.12 77 ASP A C 1
ATOM 587 O O . ASP A 1 77 ? 0.505 -3.062 -0.047 1.00 96.12 77 ASP A O 1
ATOM 591 N N . GLY A 1 78 ? 1.071 -1.663 1.623 1.00 95.81 78 GLY A N 1
ATOM 592 C CA . GLY A 1 78 ? 1.267 -0.500 0.771 1.00 95.81 78 GLY A CA 1
ATOM 593 C C . GLY A 1 78 ? 1.999 0.646 1.458 1.00 95.81 78 GLY A C 1
ATOM 594 O O . GLY A 1 78 ? 2.403 0.560 2.619 1.00 95.81 78 GLY A O 1
ATOM 595 N N . GLU A 1 79 ? 2.124 1.765 0.752 1.00 95.06 79 GLU A N 1
ATOM 596 C CA . GLU A 1 79 ? 2.736 2.994 1.251 1.00 95.06 79 GLU A CA 1
ATOM 597 C C . GLU A 1 79 ? 1.683 4.091 1.360 1.00 95.06 79 GLU A C 1
ATOM 599 O O . GLU A 1 79 ? 0.990 4.415 0.392 1.00 95.06 79 GLU A O 1
ATOM 604 N N . ALA A 1 80 ? 1.590 4.713 2.533 1.00 96.12 80 ALA A N 1
ATOM 605 C CA . ALA A 1 80 ? 0.907 5.987 2.662 1.00 96.12 80 ALA A CA 1
ATOM 606 C C . ALA A 1 80 ? 1.812 7.109 2.154 1.00 96.12 80 ALA A C 1
ATOM 608 O O . ALA A 1 80 ? 2.902 7.336 2.685 1.00 96.12 80 ALA A O 1
ATOM 609 N N . VAL A 1 81 ? 1.344 7.831 1.143 1.00 94.38 81 VAL A N 1
ATOM 610 C CA . VAL A 1 81 ? 2.073 8.914 0.487 1.00 94.38 81 VAL A CA 1
ATOM 611 C C . VAL A 1 81 ? 1.313 10.229 0.611 1.00 94.38 81 VAL A C 1
ATOM 613 O O . VAL A 1 81 ? 0.082 10.259 0.651 1.00 94.38 81 VAL A O 1
ATOM 616 N N . VAL A 1 82 ? 2.050 11.336 0.678 1.00 92.94 82 VAL A N 1
ATOM 617 C CA . VAL A 1 82 ? 1.488 12.683 0.825 1.00 92.94 82 VAL A CA 1
ATOM 618 C C . VAL A 1 82 ? 2.019 13.565 -0.293 1.00 92.94 82 VAL A C 1
ATOM 620 O O . VAL A 1 82 ? 3.224 13.585 -0.546 1.00 92.94 82 VAL A O 1
ATOM 623 N N . TRP A 1 83 ? 1.122 14.301 -0.947 1.00 88.75 83 TRP A N 1
ATOM 624 C CA . TRP A 1 83 ? 1.474 15.251 -1.997 1.00 88.75 83 TRP A CA 1
ATOM 625 C C . TRP A 1 83 ? 1.595 16.657 -1.419 1.00 88.75 83 TRP A C 1
ATOM 627 O O . TRP A 1 83 ? 0.697 17.131 -0.729 1.00 88.75 83 TRP A O 1
ATOM 637 N N . VAL A 1 84 ? 2.686 17.343 -1.745 1.00 89.00 84 VAL A N 1
ATOM 638 C CA . VAL A 1 84 ? 2.912 18.751 -1.411 1.00 89.00 84 VAL A CA 1
ATOM 639 C C . VAL A 1 84 ? 3.355 19.453 -2.687 1.00 89.00 84 VAL A C 1
ATOM 641 O O . VAL A 1 84 ? 4.342 19.056 -3.304 1.00 89.00 84 VAL A O 1
ATOM 644 N N . ASN A 1 85 ? 2.616 20.481 -3.111 1.00 87.62 85 ASN A N 1
ATOM 645 C CA . ASN A 1 85 ? 2.907 21.249 -4.330 1.00 87.62 85 ASN A CA 1
ATOM 646 C C . ASN A 1 85 ? 3.089 20.371 -5.588 1.00 87.62 85 ASN A C 1
ATOM 648 O O . ASN A 1 85 ? 3.974 20.614 -6.407 1.00 87.62 85 ASN A O 1
ATOM 652 N N . GLY A 1 86 ? 2.262 19.329 -5.726 1.00 81.69 86 GLY A N 1
ATOM 653 C CA . GLY A 1 86 ? 2.276 18.427 -6.884 1.00 81.69 86 GLY A CA 1
ATOM 654 C C . GLY A 1 86 ? 3.410 17.396 -6.899 1.00 81.69 86 GLY A C 1
ATOM 655 O O . GLY A 1 86 ? 3.602 16.740 -7.917 1.00 81.69 86 GLY A O 1
ATOM 656 N N . GLN A 1 87 ? 4.151 17.228 -5.798 1.00 84.31 87 GLN A N 1
ATOM 657 C CA . GLN A 1 87 ? 5.210 16.219 -5.666 1.00 84.31 87 GLN A CA 1
ATOM 658 C C . GLN A 1 87 ? 4.997 15.368 -4.412 1.00 84.31 87 GLN A C 1
ATOM 660 O O . GLN A 1 87 ? 4.452 15.855 -3.417 1.00 84.31 87 GLN A O 1
ATOM 665 N N . LEU A 1 88 ? 5.450 14.113 -4.431 1.00 86.88 88 LEU A N 1
ATOM 666 C CA . LEU A 1 88 ? 5.471 13.289 -3.227 1.00 86.88 88 LEU A CA 1
ATOM 667 C C . LEU A 1 88 ? 6.455 13.859 -2.203 1.00 86.88 88 LEU A C 1
ATOM 669 O O . LEU A 1 88 ? 7.584 14.231 -2.526 1.00 86.88 88 LEU A O 1
ATOM 673 N N . SER A 1 89 ? 6.014 13.917 -0.950 1.00 89.81 89 SER A N 1
ATOM 674 C CA . SER A 1 89 ? 6.789 14.439 0.166 1.00 89.81 89 SER A CA 1
ATOM 675 C C . SER A 1 89 ? 6.934 13.385 1.257 1.00 89.81 89 SER A C 1
ATOM 677 O O . SER A 1 89 ? 6.064 13.209 2.114 1.00 89.81 89 SER A O 1
ATOM 679 N N . PHE A 1 90 ? 8.090 12.719 1.260 1.00 89.00 90 PHE A N 1
ATOM 680 C CA . PHE A 1 90 ? 8.465 11.796 2.330 1.00 89.00 90 PHE A CA 1
ATOM 681 C C . PHE A 1 90 ? 8.493 12.490 3.698 1.00 89.00 90 PHE A C 1
ATOM 683 O O . PHE A 1 90 ? 8.023 11.933 4.687 1.00 89.00 90 PHE A O 1
ATOM 690 N N . SER A 1 91 ? 8.986 13.732 3.766 1.00 90.62 91 SER A N 1
ATOM 691 C CA . SER A 1 91 ? 9.024 14.494 5.017 1.00 90.62 91 SER A CA 1
ATOM 692 C C . SER A 1 91 ? 7.624 14.799 5.553 1.00 90.62 91 SER A C 1
ATOM 694 O O . SER A 1 91 ? 7.418 14.703 6.761 1.00 90.62 91 SER A O 1
ATOM 696 N N . ALA A 1 92 ? 6.647 15.097 4.688 1.00 92.44 92 ALA A N 1
ATOM 697 C CA . ALA A 1 92 ? 5.257 15.273 5.105 1.00 92.44 92 ALA A CA 1
ATOM 698 C C . ALA A 1 92 ? 4.644 13.955 5.605 1.00 92.44 92 ALA A C 1
ATOM 700 O O . ALA A 1 92 ? 4.027 13.933 6.673 1.00 92.44 92 ALA A O 1
ATOM 701 N N . ALA A 1 93 ? 4.872 12.846 4.892 1.00 92.94 93 ALA A N 1
ATOM 702 C CA . ALA A 1 93 ? 4.412 11.524 5.315 1.00 92.94 93 ALA A CA 1
ATOM 703 C C . ALA A 1 93 ? 5.025 11.106 6.667 1.00 92.94 93 ALA A C 1
ATOM 705 O O . ALA A 1 93 ? 4.308 10.664 7.566 1.00 92.94 93 ALA A O 1
ATOM 706 N N . GLN A 1 94 ? 6.330 11.319 6.858 1.00 91.19 94 GLN A N 1
ATOM 707 C CA . GLN A 1 94 ? 7.035 11.035 8.109 1.00 91.19 94 GLN A CA 1
ATOM 708 C C . GLN A 1 94 ? 6.563 11.942 9.255 1.00 91.19 94 GLN A C 1
ATOM 710 O O . GLN A 1 94 ? 6.300 11.459 10.358 1.00 91.19 94 GLN A O 1
ATOM 715 N N . ALA A 1 95 ? 6.415 13.248 9.007 1.00 91.19 95 ALA A N 1
ATOM 716 C CA . ALA A 1 95 ? 5.900 14.190 9.998 1.00 91.19 95 ALA A CA 1
ATOM 717 C C . ALA A 1 95 ? 4.499 13.786 10.466 1.00 91.19 95 ALA A C 1
ATOM 719 O O . ALA A 1 95 ? 4.201 13.858 11.660 1.00 91.19 95 ALA A O 1
ATOM 720 N N . ARG A 1 96 ? 3.654 13.317 9.543 1.00 93.12 96 ARG A N 1
ATOM 721 C CA . ARG A 1 96 ? 2.316 12.819 9.851 1.00 93.12 96 ARG A CA 1
ATOM 722 C C . ARG A 1 96 ? 2.349 11.506 10.635 1.00 93.12 96 ARG A C 1
ATOM 724 O O . ARG A 1 96 ? 1.688 11.422 11.667 1.00 93.12 96 ARG A O 1
ATOM 731 N N . GLY A 1 97 ? 3.146 10.527 10.204 1.00 89.06 97 GLY A N 1
ATOM 732 C CA . GLY A 1 97 ? 3.293 9.235 10.885 1.00 89.06 97 GLY A CA 1
ATOM 733 C C . GLY A 1 97 ? 3.779 9.348 12.336 1.00 89.06 97 GLY A C 1
ATOM 734 O O . GLY A 1 97 ? 3.358 8.561 13.179 1.00 89.06 97 GLY A O 1
ATOM 735 N N . ASN A 1 98 ? 4.588 10.368 12.643 1.00 87.94 98 ASN A N 1
ATOM 736 C CA . ASN A 1 98 ? 5.133 10.632 13.982 1.00 87.94 98 ASN A CA 1
ATOM 737 C C . ASN A 1 98 ? 4.311 11.641 14.814 1.00 87.94 98 ASN A C 1
ATOM 739 O O . ASN A 1 98 ? 4.741 12.055 15.892 1.00 87.94 98 ASN A O 1
ATOM 743 N N . SER A 1 99 ? 3.157 12.093 14.316 1.00 88.69 99 SER A N 1
ATOM 744 C CA . SER A 1 99 ? 2.342 13.123 14.972 1.00 88.69 99 SER A CA 1
ATOM 745 C C . SER A 1 99 ? 1.331 12.550 15.967 1.00 88.69 99 SER A C 1
ATOM 747 O O . SER A 1 99 ? 0.865 11.420 15.852 1.00 88.69 99 SER A O 1
ATOM 749 N N . THR A 1 100 ? 0.911 13.381 16.925 1.00 90.69 100 THR A N 1
ATOM 750 C CA . THR A 1 100 ? -0.270 13.097 17.753 1.00 90.69 100 THR A CA 1
ATOM 751 C C . THR A 1 100 ? -1.547 13.143 16.910 1.00 90.69 100 THR A C 1
ATOM 753 O O . THR A 1 100 ? -1.590 13.835 15.894 1.00 90.69 100 THR A O 1
ATOM 756 N N . ALA A 1 101 ? -2.624 12.497 17.371 1.00 88.69 101 ALA A N 1
ATOM 757 C CA . ALA A 1 101 ? -3.914 12.479 16.668 1.00 88.69 101 ALA A CA 1
ATOM 758 C C . ALA A 1 101 ? -4.462 13.885 16.337 1.00 88.69 101 ALA A C 1
ATOM 760 O O . ALA A 1 101 ? -5.025 14.116 15.271 1.00 88.69 101 ALA A O 1
ATOM 761 N N . ARG A 1 102 ? -4.268 14.864 17.233 1.00 90.62 102 ARG A N 1
ATOM 762 C CA . ARG A 1 102 ? -4.691 16.253 16.988 1.00 90.62 102 ARG A CA 1
ATOM 763 C C . ARG A 1 102 ? -3.884 16.901 15.862 1.00 90.62 102 ARG A C 1
ATOM 765 O O . ARG A 1 102 ? -4.446 17.612 15.034 1.00 90.62 102 ARG A O 1
ATOM 772 N N . ARG A 1 103 ? -2.568 16.679 15.842 1.00 90.81 103 ARG A N 1
ATOM 773 C CA . ARG A 1 103 ? -1.682 17.239 14.817 1.00 90.81 103 ARG A CA 1
ATOM 774 C C . ARG A 1 103 ? -1.881 16.541 13.471 1.00 90.81 103 ARG A C 1
ATOM 776 O O . ARG A 1 103 ? -1.911 17.228 12.457 1.00 90.81 103 ARG A O 1
ATOM 783 N N . SER A 1 104 ? -2.071 15.220 13.450 1.00 91.00 104 SER A N 1
ATOM 784 C CA . SER A 1 104 ? -2.376 14.489 12.215 1.00 91.00 104 SER A CA 1
ATOM 785 C C . SER A 1 104 ? -3.697 14.947 11.598 1.00 91.00 104 SER A C 1
ATOM 787 O O . SER A 1 104 ? -3.745 15.130 10.387 1.00 91.00 104 SER A O 1
ATOM 789 N N . ALA A 1 105 ? -4.734 15.213 12.400 1.00 90.69 105 ALA A N 1
ATOM 790 C CA . ALA A 1 105 ? -6.007 15.741 11.905 1.00 90.69 105 ALA A CA 1
ATOM 791 C C . ALA A 1 105 ? -5.846 17.103 11.202 1.00 90.69 105 ALA A C 1
ATOM 793 O O . ALA A 1 105 ? -6.385 17.295 10.116 1.00 90.69 105 ALA A O 1
ATOM 794 N N . ALA A 1 106 ? -5.048 18.015 11.771 1.00 91.19 106 ALA A N 1
ATOM 795 C CA . ALA A 1 106 ? -4.730 19.291 11.127 1.00 91.19 106 ALA A CA 1
ATOM 796 C C . ALA A 1 106 ? -3.951 19.097 9.812 1.00 91.19 106 ALA A C 1
ATOM 798 O O . ALA A 1 106 ? -4.328 19.661 8.790 1.00 91.19 106 ALA A O 1
ATOM 799 N N . LEU A 1 107 ? -2.922 18.238 9.815 1.00 91.38 107 LEU A N 1
ATOM 800 C CA . LEU A 1 107 ? -2.141 17.915 8.613 1.00 91.38 107 LEU A CA 1
ATOM 801 C C . LEU A 1 107 ? -2.984 17.245 7.521 1.00 91.38 107 LEU A C 1
ATOM 803 O O . LEU A 1 107 ? -2.727 17.463 6.348 1.00 91.38 107 LEU A O 1
ATOM 807 N N . THR A 1 108 ? -3.987 16.449 7.894 1.00 91.94 108 THR A N 1
ATOM 808 C CA . THR A 1 108 ? -4.888 15.762 6.952 1.00 91.94 108 THR A CA 1
ATOM 809 C C . THR A 1 108 ? -5.733 16.750 6.156 1.00 91.94 108 THR A C 1
ATOM 811 O O . THR A 1 108 ? -5.944 16.549 4.965 1.00 91.94 108 THR A O 1
ATOM 814 N N . ALA A 1 109 ? -6.214 17.815 6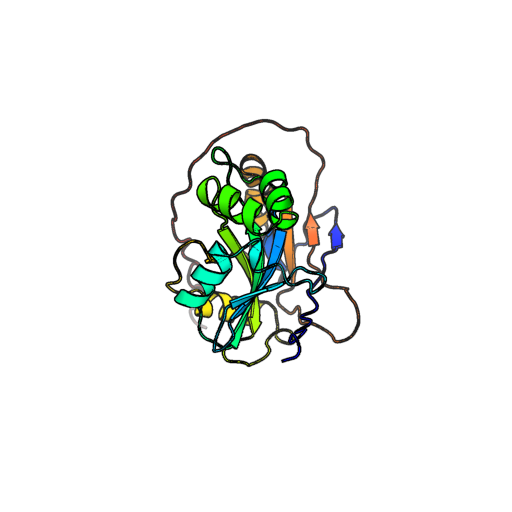.807 1.00 89.38 109 ALA A N 1
ATOM 815 C CA . ALA A 1 109 ? -7.026 18.837 6.152 1.00 89.38 109 ALA A CA 1
ATOM 816 C C . ALA A 1 109 ? -6.228 19.634 5.106 1.00 89.38 109 ALA A C 1
ATOM 818 O O . ALA A 1 109 ? -6.795 20.072 4.109 1.00 89.38 109 ALA A O 1
ATOM 819 N N . GLU A 1 110 ? -4.925 19.812 5.331 1.00 90.19 110 GLU A N 1
ATOM 820 C CA . GLU A 1 110 ? -4.031 20.537 4.422 1.00 90.19 110 GLU A CA 1
ATOM 821 C C . GLU A 1 110 ? -3.428 19.619 3.343 1.00 90.19 110 GLU A C 1
ATOM 823 O O . GLU A 1 110 ? -3.380 19.981 2.170 1.00 90.19 110 GLU A O 1
ATOM 828 N N . TYR A 1 111 ? -3.012 18.409 3.731 1.00 92.38 111 TYR A N 1
ATOM 829 C CA . TYR A 1 111 ? -2.328 17.434 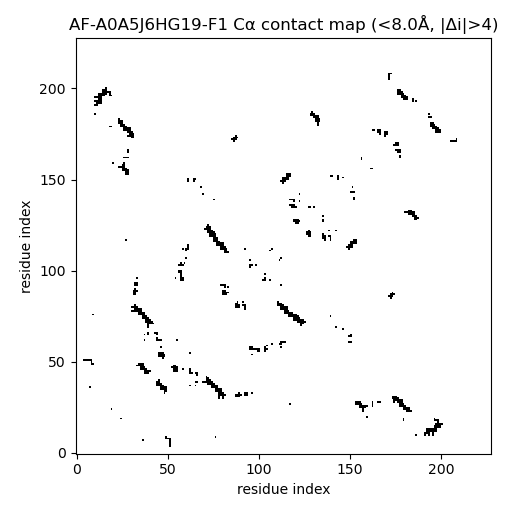2.882 1.00 92.38 111 TYR A CA 1
ATOM 830 C C . TYR A 1 111 ? -2.919 16.023 3.079 1.00 92.38 111 TYR A C 1
ATOM 832 O O . TYR A 1 111 ? -2.367 15.208 3.837 1.00 92.38 111 TYR A O 1
ATOM 840 N N . PRO A 1 112 ? -4.045 15.700 2.416 1.00 92.75 112 PRO A N 1
ATOM 841 C CA . PRO A 1 112 ? -4.641 14.370 2.493 1.00 92.75 112 PRO A CA 1
ATOM 842 C C . PRO A 1 112 ? -3.684 13.303 1.945 1.00 92.75 112 PRO A C 1
ATOM 844 O O . PRO A 1 112 ? -2.918 13.543 1.006 1.00 92.75 112 PRO A O 1
ATOM 847 N N . ALA A 1 113 ? -3.719 12.113 2.545 1.00 95.00 113 ALA A N 1
ATOM 848 C CA . ALA A 1 113 ? -2.858 11.012 2.129 1.00 95.00 113 ALA A CA 1
ATOM 849 C C . ALA A 1 113 ? -3.494 10.179 1.012 1.00 95.00 113 ALA A C 1
ATOM 851 O O . ALA A 1 113 ? -4.713 10.117 0.869 1.00 95.00 113 ALA A O 1
ATOM 852 N N . ASN A 1 114 ? -2.640 9.493 0.256 1.00 95.38 114 ASN A N 1
ATOM 853 C CA . ASN A 1 114 ? -3.023 8.420 -0.656 1.00 95.38 114 ASN A CA 1
ATOM 854 C C . ASN A 1 114 ? -2.375 7.119 -0.188 1.00 95.38 114 ASN A C 1
ATOM 856 O O . ASN A 1 114 ? -1.280 7.148 0.372 1.00 95.38 114 ASN A O 1
ATOM 860 N N . PHE A 1 115 ? -3.044 5.993 -0.401 1.00 97.19 115 PHE A N 1
ATOM 861 C CA . PHE A 1 115 ? -2.529 4.673 -0.071 1.00 97.19 115 PHE A CA 1
ATOM 862 C C . PHE A 1 115 ? -2.265 3.900 -1.354 1.00 97.19 115 PHE A C 1
ATOM 864 O O . PHE A 1 115 ? -3.193 3.497 -2.058 1.00 97.19 115 PHE A O 1
ATOM 871 N N . VAL A 1 116 ? -0.982 3.726 -1.659 1.00 95.88 116 VAL A N 1
ATOM 872 C CA . VAL A 1 116 ? -0.538 2.999 -2.842 1.00 95.88 116 VAL A CA 1
ATOM 873 C C . VAL A 1 116 ? -0.204 1.569 -2.440 1.00 95.88 116 VAL A C 1
ATOM 875 O O . VAL A 1 116 ? 0.730 1.341 -1.677 1.00 95.88 116 VAL A O 1
ATOM 878 N N . VAL A 1 117 ? -0.985 0.616 -2.932 1.00 96.75 117 VAL A N 1
ATOM 879 C CA . VAL A 1 117 ? -0.990 -0.782 -2.489 1.00 96.75 117 VAL A CA 1
ATOM 880 C C . VAL A 1 117 ? -0.230 -1.659 -3.476 1.00 96.75 117 VAL A C 1
ATOM 882 O O . VAL A 1 117 ? -0.476 -1.575 -4.678 1.00 96.75 117 VAL A O 1
ATOM 885 N N . TRP A 1 118 ? 0.657 -2.524 -2.993 1.00 94.62 118 TRP A N 1
ATOM 886 C CA . TRP A 1 118 ? 1.386 -3.473 -3.847 1.00 94.62 118 TRP A CA 1
ATOM 887 C C . TRP A 1 118 ? 1.089 -4.938 -3.554 1.00 94.62 118 TRP A C 1
ATOM 889 O O . TRP A 1 118 ? 1.225 -5.759 -4.458 1.00 94.62 118 TRP A O 1
ATOM 899 N N . ASP A 1 119 ? 0.648 -5.281 -2.340 1.00 95.06 119 ASP A N 1
ATOM 900 C CA . ASP A 1 119 ? 0.328 -6.667 -1.993 1.00 95.06 119 ASP A CA 1
ATOM 901 C C . ASP A 1 119 ? -1.046 -6.797 -1.327 1.00 95.06 119 ASP A C 1
ATOM 903 O O . ASP A 1 119 ? -1.514 -5.908 -0.607 1.00 95.06 119 ASP A O 1
ATOM 907 N N . CYS A 1 120 ? -1.670 -7.951 -1.547 1.00 95.75 120 CYS A N 1
ATOM 908 C CA . CYS A 1 120 ? -2.878 -8.376 -0.859 1.00 95.75 120 CYS A CA 1
ATOM 909 C C . CYS A 1 120 ? -2.544 -9.605 -0.015 1.00 95.75 120 CYS A C 1
ATOM 911 O O . CYS A 1 120 ? -2.203 -10.670 -0.531 1.00 95.75 120 CYS A O 1
ATOM 913 N N . LEU A 1 121 ? -2.616 -9.438 1.304 1.00 94.50 121 LEU A N 1
ATOM 914 C CA . LEU A 1 121 ? -2.225 -10.467 2.263 1.00 94.50 121 LEU A CA 1
ATOM 915 C C . LEU A 1 121 ? -3.412 -11.333 2.680 1.00 94.50 121 LEU A C 1
ATOM 917 O O . LEU A 1 121 ? -3.221 -12.479 3.060 1.00 94.50 121 LEU A O 1
ATOM 921 N N . GLN A 1 122 ? -4.635 -10.810 2.607 1.00 95.75 122 GLN A N 1
ATOM 922 C CA . GLN A 1 122 ? -5.836 -11.543 2.995 1.00 95.75 122 GLN A CA 1
ATOM 923 C C . GLN A 1 122 ? -7.053 -11.027 2.228 1.00 95.75 122 GLN A C 1
ATOM 925 O O . GLN A 1 122 ? -7.201 -9.813 2.067 1.00 95.75 122 GLN A O 1
ATOM 930 N N . VAL A 1 123 ? -7.941 -11.939 1.828 1.00 95.88 123 VAL A N 1
ATOM 931 C CA . VAL A 1 123 ? -9.253 -11.634 1.232 1.00 95.88 123 VAL A CA 1
ATOM 932 C C . VAL A 1 123 ? -10.304 -12.499 1.904 1.00 95.88 123 VAL A C 1
ATOM 934 O O . VAL A 1 123 ? -10.101 -13.700 2.050 1.00 95.88 123 VAL A O 1
ATOM 937 N N . ASP A 1 124 ? -11.407 -11.893 2.345 1.00 93.38 124 ASP A N 1
ATOM 938 C CA . ASP A 1 124 ? -12.527 -12.585 3.002 1.00 93.38 124 ASP A CA 1
ATOM 939 C C . ASP A 1 124 ? -12.088 -13.494 4.170 1.00 93.38 124 ASP A C 1
ATOM 941 O O . ASP A 1 124 ? -12.645 -14.562 4.415 1.00 93.38 124 ASP A O 1
ATOM 945 N N . GLY A 1 125 ? -11.045 -13.076 4.899 1.00 92.19 125 GLY A N 1
ATOM 946 C CA . GLY A 1 125 ? -10.474 -13.847 6.009 1.00 92.19 125 GLY A CA 1
ATOM 947 C C . GLY A 1 125 ? -9.505 -14.961 5.595 1.00 92.19 125 GLY A C 1
ATOM 948 O O . GLY A 1 125 ? -8.909 -15.592 6.465 1.00 92.19 125 GLY A O 1
ATOM 949 N N . VAL A 1 126 ? -9.313 -15.199 4.294 1.00 94.19 126 VAL A N 1
ATOM 950 C CA . VAL A 1 126 ? -8.391 -16.207 3.759 1.00 94.19 126 VAL A CA 1
ATOM 951 C C . VAL A 1 126 ? -7.011 -15.604 3.531 1.00 94.19 126 VAL A C 1
ATOM 953 O O . VAL A 1 126 ? -6.841 -14.642 2.786 1.00 94.19 126 VAL A O 1
ATOM 956 N N . GLU A 1 127 ? -6.020 -16.208 4.176 1.00 93.12 127 GLU A N 1
ATOM 957 C CA . GLU A 1 127 ? -4.616 -15.817 4.132 1.00 93.12 127 GLU A CA 1
ATOM 958 C C . GLU A 1 127 ? -3.957 -16.129 2.775 1.00 93.12 127 GLU A C 1
ATOM 960 O O . GLU A 1 127 ? -3.984 -17.271 2.310 1.00 93.12 127 GLU A O 1
ATOM 965 N N . LEU A 1 128 ? -3.307 -15.131 2.168 1.00 92.06 128 LEU A N 1
ATOM 966 C CA . LEU A 1 128 ? -2.692 -15.218 0.841 1.00 92.06 128 LEU A CA 1
ATOM 967 C C . LEU A 1 128 ? -1.162 -15.164 0.857 1.00 92.06 128 LEU A C 1
ATOM 969 O O . LEU A 1 128 ? -0.554 -15.476 -0.163 1.00 92.06 128 LEU A O 1
ATOM 973 N N . ARG A 1 129 ? -0.505 -14.836 1.977 1.00 88.62 129 ARG A N 1
ATOM 974 C CA . ARG A 1 129 ? 0.964 -14.669 2.058 1.00 88.62 129 ARG A CA 1
ATOM 975 C C . ARG A 1 129 ? 1.764 -15.839 1.467 1.00 88.62 129 ARG A C 1
ATOM 977 O O . ARG A 1 129 ? 2.786 -15.641 0.813 1.00 88.62 129 ARG A O 1
ATOM 984 N N . ARG A 1 130 ? 1.287 -17.073 1.643 1.00 87.06 130 ARG A N 1
ATOM 985 C CA . ARG A 1 130 ? 1.947 -18.289 1.125 1.00 87.06 130 ARG A CA 1
ATOM 986 C C . ARG A 1 130 ? 1.685 -18.563 -0.363 1.00 87.06 130 ARG A C 1
ATOM 988 O O . ARG A 1 130 ? 2.260 -19.499 -0.912 1.00 87.06 130 ARG A O 1
ATOM 995 N N . ARG A 1 131 ? 0.824 -17.784 -1.019 1.00 90.44 131 ARG A N 1
ATOM 996 C CA . ARG A 1 131 ? 0.539 -17.891 -2.457 1.00 90.44 131 ARG A CA 1
ATOM 997 C C . ARG A 1 131 ? 1.622 -17.169 -3.274 1.00 90.44 131 ARG A C 1
ATOM 999 O O . ARG A 1 131 ? 2.222 -16.225 -2.756 1.00 90.44 131 ARG A O 1
ATOM 1006 N N . PRO A 1 132 ? 1.870 -17.571 -4.533 1.00 91.75 132 PRO A N 1
ATOM 1007 C CA . PRO A 1 132 ? 2.739 -16.844 -5.461 1.00 91.75 132 PRO A CA 1
ATOM 1008 C C . PRO A 1 132 ? 2.340 -15.372 -5.628 1.00 91.75 132 PRO A C 1
ATOM 1010 O O . PRO A 1 132 ? 1.153 -15.050 -5.609 1.00 91.75 132 PRO A O 1
ATOM 1013 N N . TYR A 1 133 ? 3.313 -14.482 -5.858 1.00 90.12 133 TYR A N 1
ATOM 1014 C CA . TYR A 1 133 ? 3.064 -13.047 -6.071 1.00 90.12 133 TYR A CA 1
ATOM 1015 C C . TYR A 1 133 ? 2.016 -12.783 -7.152 1.00 90.12 133 TYR A C 1
ATOM 1017 O O . TYR A 1 133 ? 1.132 -11.967 -6.940 1.00 90.12 133 TYR A O 1
ATOM 1025 N N . THR A 1 134 ? 2.063 -13.499 -8.276 1.00 91.88 134 THR A N 1
ATOM 1026 C CA . THR A 1 134 ? 1.085 -13.322 -9.367 1.00 91.88 134 THR A CA 1
ATOM 1027 C C . THR A 1 134 ? -0.356 -13.579 -8.928 1.00 91.88 134 THR A C 1
ATOM 1029 O O . THR A 1 134 ? -1.259 -12.854 -9.339 1.00 91.88 134 THR A O 1
ATOM 1032 N N . GLU A 1 135 ? -0.579 -14.549 -8.041 1.00 95.00 135 GLU A N 1
ATOM 1033 C CA . GLU A 1 135 ? -1.904 -14.821 -7.483 1.00 95.00 135 GLU A CA 1
ATOM 1034 C C . GLU A 1 135 ? -2.330 -13.744 -6.482 1.00 95.00 135 GLU A C 1
ATOM 1036 O O . GLU A 1 135 ? -3.464 -13.270 -6.534 1.00 95.00 135 GLU A O 1
ATOM 1041 N N . ARG A 1 136 ? -1.416 -13.300 -5.608 1.00 95.75 136 ARG A N 1
ATOM 1042 C CA . ARG A 1 136 ? -1.698 -12.196 -4.673 1.00 95.75 136 ARG A CA 1
ATOM 1043 C C . ARG A 1 136 ? -1.975 -10.890 -5.415 1.00 95.75 136 ARG A C 1
ATOM 1045 O O . ARG A 1 136 ? -2.866 -10.135 -5.038 1.00 95.75 136 ARG A O 1
ATOM 1052 N N . ARG A 1 137 ? -1.255 -10.651 -6.511 1.00 95.19 137 ARG A N 1
ATOM 1053 C CA . ARG A 1 137 ? -1.423 -9.497 -7.391 1.00 95.19 137 ARG A CA 1
ATOM 1054 C C . ARG A 1 137 ? -2.766 -9.530 -8.113 1.00 95.19 137 ARG A C 1
ATOM 1056 O O . ARG A 1 137 ? -3.427 -8.499 -8.184 1.00 95.19 137 ARG A O 1
ATOM 1063 N N . ALA A 1 138 ? -3.192 -10.689 -8.614 1.00 96.62 138 ALA A N 1
ATOM 1064 C CA . ALA A 1 138 ? -4.524 -10.846 -9.195 1.00 96.62 138 ALA A CA 1
ATOM 1065 C C . ALA A 1 138 ? -5.623 -10.558 -8.157 1.00 96.62 138 ALA A C 1
ATOM 1067 O O . ALA A 1 138 ? -6.513 -9.751 -8.423 1.00 96.62 138 ALA A O 1
ATOM 1068 N N . ALA A 1 139 ? -5.501 -11.120 -6.949 1.00 97.31 139 ALA A N 1
ATOM 1069 C CA . ALA A 1 139 ? -6.427 -10.855 -5.848 1.00 97.31 139 ALA A CA 1
ATOM 1070 C C . ALA A 1 139 ? -6.462 -9.367 -5.455 1.00 97.31 139 ALA A C 1
ATOM 1072 O O . ALA A 1 139 ? -7.535 -8.815 -5.231 1.00 97.31 139 ALA A O 1
ATOM 1073 N N . LEU A 1 140 ? -5.306 -8.691 -5.425 1.00 97.38 140 LEU A N 1
ATOM 1074 C CA . LEU A 1 140 ? -5.222 -7.250 -5.179 1.00 97.38 140 LEU A CA 1
ATOM 1075 C C . LEU A 1 140 ? -6.035 -6.448 -6.203 1.00 97.38 140 LEU A C 1
ATOM 1077 O O . LEU A 1 140 ? -6.786 -5.553 -5.819 1.00 97.38 140 LEU A O 1
ATOM 1081 N N . LEU A 1 141 ? -5.872 -6.750 -7.494 1.00 97.00 141 LEU A N 1
ATOM 1082 C CA . LEU A 1 141 ? -6.584 -6.045 -8.560 1.00 97.00 141 LEU A CA 1
ATOM 1083 C C . LEU A 1 141 ? -8.094 -6.280 -8.489 1.00 97.00 141 LEU A C 1
ATOM 1085 O O . LEU A 1 141 ? -8.851 -5.348 -8.722 1.00 97.00 141 LEU A O 1
ATOM 1089 N N . GLU A 1 142 ? -8.529 -7.482 -8.116 1.00 97.31 142 GLU A N 1
ATOM 1090 C CA . GLU A 1 142 ? -9.947 -7.791 -7.910 1.00 97.31 142 GLU A CA 1
ATOM 1091 C C . GLU A 1 142 ? -10.530 -7.077 -6.680 1.00 97.31 142 GLU A C 1
ATOM 1093 O O . GLU A 1 142 ? -11.637 -6.548 -6.723 1.00 97.31 142 GLU A O 1
ATOM 1098 N N . VAL A 1 143 ? -9.790 -7.034 -5.567 1.00 97.00 143 VAL A N 1
ATOM 1099 C CA . VAL A 1 143 ? -10.205 -6.317 -4.348 1.00 97.00 143 VAL A CA 1
ATOM 1100 C C . VAL A 1 143 ? -10.350 -4.818 -4.601 1.00 97.00 143 VAL A C 1
ATOM 1102 O O . VAL A 1 143 ? -11.221 -4.185 -4.005 1.00 97.00 143 VAL A O 1
ATOM 1105 N N . LEU A 1 144 ? -9.489 -4.253 -5.449 1.00 94.94 144 LEU A N 1
ATOM 1106 C CA . LEU A 1 144 ? -9.461 -2.823 -5.750 1.00 94.94 144 LEU A CA 1
ATOM 1107 C C . LEU A 1 144 ? -10.216 -2.445 -7.030 1.00 94.94 144 LEU A C 1
ATOM 1109 O O . LEU A 1 144 ? -10.202 -1.272 -7.411 1.00 94.94 144 LEU A O 1
ATOM 1113 N N . ASP A 1 145 ? -10.897 -3.391 -7.679 1.00 94.44 145 ASP A N 1
ATOM 1114 C CA . ASP A 1 145 ? -11.726 -3.078 -8.838 1.00 94.44 145 ASP A CA 1
ATOM 1115 C C . ASP A 1 145 ? -12.877 -2.146 -8.435 1.00 94.44 145 ASP A C 1
ATOM 1117 O O . ASP A 1 145 ? -13.577 -2.360 -7.444 1.00 94.44 145 ASP A O 1
ATOM 1121 N N . GLY A 1 146 ? -13.031 -1.047 -9.171 1.00 86.00 146 GLY A N 1
ATOM 1122 C CA . GLY A 1 146 ? -13.996 0.008 -8.850 1.00 86.00 146 GLY A CA 1
ATOM 1123 C C . GLY A 1 146 ? -13.704 0.821 -7.578 1.00 86.00 146 GLY A C 1
ATOM 1124 O O . GLY A 1 146 ? -14.488 1.719 -7.262 1.00 86.00 146 GLY A O 1
ATOM 1125 N N . VAL A 1 147 ? -12.599 0.575 -6.860 1.00 89.69 147 VAL A N 1
ATOM 1126 C CA . VAL A 1 147 ? -12.233 1.350 -5.663 1.00 89.69 147 VAL A CA 1
ATOM 1127 C C . VAL A 1 147 ? -11.655 2.716 -6.069 1.00 89.69 147 VAL A C 1
ATOM 1129 O O . VAL A 1 147 ? -10.625 2.784 -6.748 1.00 89.69 147 VAL A O 1
ATOM 1132 N N . PRO A 1 148 ? -12.286 3.838 -5.668 1.00 86.75 148 PRO A N 1
ATOM 1133 C CA . PRO A 1 148 ? -11.815 5.169 -6.027 1.00 86.75 148 PRO A CA 1
ATOM 1134 C C . PRO A 1 148 ? -10.638 5.628 -5.146 1.00 86.75 148 PRO A C 1
ATOM 1136 O O . PRO A 1 148 ? -10.305 4.999 -4.135 1.00 86.75 148 PRO A O 1
ATOM 1139 N N . PRO A 1 149 ? -10.005 6.770 -5.480 1.00 89.75 149 PRO A N 1
ATOM 1140 C CA . PRO A 1 149 ? -9.096 7.466 -4.572 1.00 89.75 149 PRO A CA 1
ATOM 1141 C C . PRO A 1 149 ? -9.680 7.605 -3.161 1.00 89.75 149 PRO A C 1
ATOM 1143 O O . PRO A 1 149 ? -10.879 7.861 -3.026 1.00 89.75 149 PRO A O 1
ATOM 1146 N N . PRO A 1 150 ? -8.857 7.426 -2.111 1.00 95.25 150 PRO A N 1
ATOM 1147 C CA . PRO A 1 150 ? -7.390 7.484 -2.132 1.00 95.25 150 PRO A CA 1
ATOM 1148 C C . PRO A 1 150 ? -6.655 6.123 -2.093 1.00 95.25 150 PRO A C 1
ATOM 1150 O O . PRO A 1 150 ? -5.470 6.112 -1.769 1.00 95.25 150 PRO A O 1
ATOM 1153 N N . ILE A 1 151 ? -7.320 4.982 -2.341 1.00 96.19 151 ILE A N 1
ATOM 1154 C CA . ILE A 1 151 ? -6.705 3.637 -2.229 1.00 96.19 151 ILE A CA 1
ATOM 1155 C C . ILE A 1 151 ? -6.542 2.988 -3.608 1.00 96.19 151 ILE A C 1
ATOM 1157 O O . ILE A 1 151 ? -7.525 2.557 -4.206 1.00 96.19 151 ILE A O 1
ATOM 1161 N N . GLN A 1 152 ? -5.311 2.898 -4.118 1.00 94.44 152 GLN A N 1
ATOM 1162 C CA . GLN A 1 152 ? -5.024 2.413 -5.477 1.00 94.44 152 GLN A CA 1
ATOM 1163 C C . GLN A 1 152 ? -3.923 1.358 -5.475 1.00 94.44 152 GLN A C 1
ATOM 1165 O O . GLN A 1 152 ? -2.942 1.486 -4.746 1.00 94.44 152 GLN A O 1
ATOM 1170 N N . ALA A 1 153 ? -4.024 0.371 -6.367 1.00 93.44 153 ALA A N 1
ATOM 1171 C CA . ALA A 1 153 ? -2.894 -0.501 -6.665 1.00 93.44 153 ALA A CA 1
ATOM 1172 C C . ALA A 1 153 ? -1.763 0.300 -7.335 1.00 93.44 153 ALA A C 1
ATOM 1174 O O . ALA A 1 153 ? -2.008 1.101 -8.241 1.00 93.44 153 ALA A O 1
ATOM 1175 N N . THR A 1 154 ? -0.514 0.051 -6.941 1.00 92.62 154 THR A N 1
ATOM 1176 C CA . THR A 1 154 ? 0.653 0.487 -7.718 1.00 92.62 154 THR A CA 1
ATOM 1177 C C . THR A 1 154 ? 0.624 -0.171 -9.098 1.00 92.62 154 THR A C 1
ATOM 1179 O O . THR A 1 154 ? 0.196 -1.325 -9.185 1.00 92.62 154 THR A O 1
ATOM 1182 N N . PRO A 1 155 ? 1.047 0.485 -10.192 1.00 89.88 155 PRO A N 1
ATOM 1183 C CA . PRO A 1 155 ? 1.270 -0.221 -11.447 1.00 89.88 155 PRO A CA 1
ATOM 1184 C C . PRO A 1 155 ? 2.356 -1.294 -11.280 1.00 89.88 155 PRO A C 1
ATOM 1186 O O . PRO A 1 155 ? 3.330 -1.099 -10.560 1.00 89.88 155 PRO A O 1
ATOM 1189 N N . ALA A 1 156 ? 2.182 -2.413 -11.980 1.00 90.31 156 ALA A N 1
ATOM 1190 C CA . ALA A 1 156 ? 3.146 -3.504 -12.023 1.00 90.31 156 ALA A CA 1
ATOM 1191 C C . ALA A 1 156 ? 3.332 -3.966 -13.473 1.00 90.31 156 ALA A C 1
ATOM 1193 O O . ALA A 1 156 ? 2.375 -3.930 -14.249 1.00 90.31 156 ALA A O 1
ATOM 1194 N N . SER A 1 157 ? 4.548 -4.363 -13.839 1.00 91.12 157 SER A N 1
ATOM 1195 C CA . SER A 1 157 ? 4.907 -4.796 -15.197 1.00 91.12 157 SER A CA 1
ATOM 1196 C C . SER A 1 157 ? 5.921 -5.928 -15.138 1.00 91.12 157 SER A C 1
ATOM 1198 O O . SER A 1 157 ? 6.810 -5.884 -14.301 1.00 91.12 157 SER A O 1
ATOM 1200 N N . ASP A 1 158 ? 5.837 -6.910 -16.025 1.00 91.31 158 ASP A N 1
ATOM 1201 C CA . ASP A 1 158 ? 6.889 -7.910 -16.250 1.00 91.31 158 ASP A CA 1
ATOM 1202 C C . ASP A 1 158 ? 7.901 -7.477 -17.332 1.00 91.31 158 ASP A C 1
ATOM 1204 O O . ASP A 1 158 ? 8.923 -8.131 -17.540 1.00 91.31 158 ASP A O 1
ATOM 1208 N N . ASP A 1 159 ? 7.658 -6.332 -17.977 1.00 90.81 159 ASP A N 1
ATOM 1209 C CA . ASP A 1 159 ? 8.572 -5.709 -18.933 1.00 90.81 159 ASP A CA 1
ATOM 1210 C C . ASP A 1 159 ? 9.650 -4.859 -18.214 1.00 90.81 159 ASP A C 1
ATOM 1212 O O . ASP A 1 159 ? 9.315 -3.848 -17.574 1.00 90.81 159 ASP A O 1
ATOM 1216 N N . PRO A 1 160 ? 10.947 -5.217 -18.319 1.00 88.25 160 PRO A N 1
ATOM 1217 C CA . PRO A 1 160 ? 12.040 -4.455 -17.718 1.00 88.25 160 PRO A CA 1
ATOM 1218 C C . PRO A 1 160 ? 12.241 -3.063 -18.330 1.00 88.25 160 PRO A C 1
ATOM 1220 O O . PRO A 1 160 ? 12.803 -2.193 -17.662 1.00 88.25 160 PRO A O 1
ATOM 1223 N N . ASP A 1 161 ? 11.805 -2.815 -19.563 1.00 89.19 161 ASP A N 1
ATOM 1224 C CA . ASP A 1 161 ? 11.949 -1.502 -20.194 1.00 89.19 161 ASP A CA 1
ATOM 1225 C C . ASP A 1 161 ? 10.917 -0.512 -19.631 1.00 89.19 161 ASP A C 1
ATOM 1227 O O . ASP A 1 161 ? 11.234 0.657 -19.397 1.00 89.19 161 ASP A O 1
ATOM 1231 N N . VAL A 1 162 ? 9.721 -0.991 -19.268 1.00 88.00 162 VAL A N 1
ATOM 1232 C CA . VAL A 1 162 ? 8.749 -0.213 -18.477 1.00 88.00 162 VAL A CA 1
ATOM 1233 C C . VAL A 1 162 ? 9.327 0.135 -17.101 1.00 88.00 162 VAL A C 1
ATOM 1235 O O . VAL A 1 162 ? 9.222 1.274 -16.641 1.00 88.00 162 VAL A O 1
ATOM 1238 N N . ALA A 1 1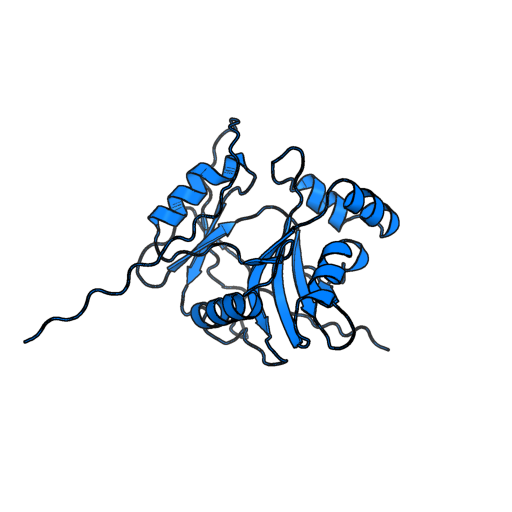63 ? 9.991 -0.825 -16.458 1.00 86.12 163 ALA A N 1
ATOM 1239 C CA . ALA A 1 163 ? 10.636 -0.642 -15.160 1.00 86.12 163 ALA A CA 1
ATOM 1240 C C . ALA A 1 163 ? 11.760 0.411 -15.197 1.00 86.12 163 ALA A C 1
ATOM 1242 O O . ALA A 1 163 ? 11.898 1.216 -14.266 1.00 86.12 163 ALA A O 1
ATOM 1243 N N . LEU A 1 164 ? 12.544 0.423 -16.282 1.00 84.06 164 LEU A N 1
ATOM 1244 C CA . LEU A 1 164 ? 13.552 1.445 -16.557 1.00 84.06 164 LEU A CA 1
ATOM 1245 C C . LEU A 1 164 ? 12.915 2.811 -16.808 1.00 84.06 164 LEU A C 1
ATOM 1247 O O . LEU A 1 164 ? 13.354 3.799 -16.222 1.00 84.06 164 LEU A O 1
ATOM 1251 N N . ALA A 1 165 ? 11.850 2.872 -17.608 1.00 85.06 165 ALA A N 1
ATOM 1252 C CA . ALA A 1 165 ? 11.147 4.121 -17.865 1.00 85.06 165 ALA A CA 1
ATOM 1253 C C . ALA A 1 165 ? 10.610 4.737 -16.562 1.00 85.06 165 ALA A C 1
ATOM 1255 O O . ALA A 1 165 ? 10.770 5.937 -16.335 1.00 85.06 165 ALA A O 1
ATOM 1256 N N . TRP A 1 166 ? 10.036 3.933 -15.663 1.00 85.06 166 TRP A N 1
ATOM 1257 C CA . TRP A 1 166 ? 9.630 4.412 -14.339 1.00 85.06 166 TRP A CA 1
ATOM 1258 C C . TRP A 1 166 ? 10.796 4.955 -13.527 1.00 85.06 166 TRP A C 1
ATOM 1260 O O . TRP A 1 166 ? 10.684 6.038 -12.952 1.00 85.06 166 TRP A O 1
ATOM 1270 N N . TYR A 1 167 ? 11.920 4.244 -13.515 1.00 79.19 167 TYR A N 1
ATOM 1271 C CA . TYR A 1 167 ? 13.107 4.701 -12.808 1.00 79.19 167 TYR A CA 1
ATOM 1272 C C . TYR A 1 167 ? 13.630 6.040 -13.337 1.00 79.19 167 TYR A C 1
ATOM 1274 O O . TYR A 1 167 ? 14.049 6.892 -12.560 1.00 79.19 167 TYR A O 1
ATOM 1282 N N . GLU A 1 168 ? 13.632 6.233 -14.653 1.00 79.00 168 GLU A N 1
ATOM 1283 C CA . GLU A 1 168 ? 14.168 7.447 -15.267 1.00 79.00 168 GLU A CA 1
ATOM 1284 C C . GLU A 1 168 ? 13.266 8.664 -15.033 1.00 79.00 168 GLU A C 1
ATOM 1286 O O . GLU A 1 168 ? 13.766 9.774 -14.836 1.00 79.00 168 GLU A O 1
ATOM 1291 N N . HIS A 1 169 ? 11.945 8.468 -15.023 1.00 78.06 169 HIS A N 1
ATOM 1292 C CA . HIS A 1 169 ? 10.989 9.574 -15.111 1.00 78.06 169 HIS A CA 1
ATOM 1293 C C . HIS A 1 169 ? 10.262 9.887 -13.796 1.00 78.06 169 HIS A C 1
ATOM 1295 O O . HIS A 1 169 ? 9.911 11.046 -13.556 1.00 78.06 169 HIS A O 1
ATOM 1301 N N . LEU A 1 170 ? 10.036 8.902 -12.920 1.00 77.44 170 LEU A N 1
ATOM 1302 C CA . LEU A 1 170 ? 9.287 9.117 -11.678 1.00 77.44 170 LEU A CA 1
ATOM 1303 C C . LEU A 1 170 ? 10.061 9.803 -10.526 1.00 77.44 170 LEU A C 1
ATOM 1305 O O . LEU A 1 170 ? 9.389 10.390 -9.668 1.00 77.44 170 LEU A O 1
ATOM 1309 N N . PRO A 1 171 ? 11.414 9.864 -10.485 1.00 76.50 171 PRO A N 1
ATOM 1310 C CA . PRO A 1 171 ? 12.116 10.624 -9.446 1.00 76.50 171 PRO A CA 1
ATOM 1311 C C . PRO A 1 171 ? 11.742 12.107 -9.409 1.00 76.50 171 PRO A C 1
ATOM 1313 O O . PRO A 1 171 ? 11.675 12.696 -8.332 1.00 76.50 171 PRO A O 1
ATOM 1316 N N . ALA A 1 172 ? 11.408 12.706 -10.559 1.00 63.03 172 ALA A N 1
ATOM 1317 C CA . ALA A 1 172 ? 10.925 14.088 -10.633 1.00 63.03 172 ALA A CA 1
ATOM 1318 C C . ALA A 1 172 ? 9.619 14.318 -9.839 1.00 63.03 172 ALA A C 1
ATOM 1320 O O . ALA A 1 172 ? 9.301 15.449 -9.463 1.00 63.03 172 ALA A O 1
ATOM 1321 N N . GLN A 1 173 ? 8.881 13.244 -9.552 1.00 63.66 173 GLN A N 1
ATOM 1322 C CA . GLN A 1 173 ? 7.610 13.243 -8.830 1.00 63.66 173 GLN A CA 1
ATOM 1323 C C . GLN A 1 173 ? 7.743 12.693 -7.400 1.00 63.66 173 GLN A C 1
ATOM 1325 O O . GLN A 1 173 ? 6.757 12.663 -6.667 1.00 63.66 173 GLN A O 1
ATOM 1330 N N . GLY A 1 174 ? 8.958 12.316 -6.982 1.00 61.06 174 GLY A N 1
ATOM 1331 C CA . GLY A 1 174 ? 9.260 11.793 -5.648 1.00 61.06 174 GLY A CA 1
ATOM 1332 C C . GLY A 1 174 ? 9.128 10.271 -5.500 1.00 61.06 174 GLY A C 1
ATOM 1333 O O . GLY A 1 174 ? 9.162 9.780 -4.376 1.00 61.06 174 GLY A O 1
ATOM 1334 N N . CYS A 1 175 ? 9.020 9.516 -6.600 1.00 62.66 175 CYS A N 1
ATOM 1335 C CA . CYS A 1 175 ? 9.255 8.067 -6.589 1.00 62.66 175 CYS A CA 1
ATOM 1336 C C . CYS A 1 175 ? 10.720 7.814 -6.940 1.00 62.66 175 CYS A C 1
ATOM 1338 O O . CYS A 1 175 ? 11.107 7.882 -8.106 1.00 62.66 175 CYS A O 1
ATOM 1340 N N . LEU A 1 176 ? 11.566 7.581 -5.941 1.00 62.00 176 LEU A N 1
ATOM 1341 C CA . LEU A 1 176 ? 13.010 7.619 -6.166 1.00 62.00 176 LEU A CA 1
ATOM 1342 C C . LEU A 1 176 ? 13.578 6.373 -6.862 1.00 62.00 176 LEU A C 1
ATOM 1344 O O . LEU A 1 176 ? 14.732 6.418 -7.287 1.00 62.00 176 LEU A O 1
ATOM 1348 N N . ARG A 1 177 ? 12.852 5.243 -6.905 1.00 64.88 177 ARG A N 1
ATOM 1349 C CA . ARG A 1 177 ? 13.412 3.940 -7.322 1.00 64.88 177 ARG A CA 1
ATOM 1350 C C . ARG A 1 177 ? 12.372 3.019 -7.967 1.00 64.88 177 ARG A C 1
ATOM 1352 O O . ARG A 1 177 ? 11.179 3.304 -7.947 1.00 64.88 177 ARG A O 1
ATOM 1359 N N . THR A 1 178 ? 12.847 1.875 -8.452 1.00 70.62 178 THR A N 1
ATOM 1360 C CA . THR A 1 178 ? 12.034 0.738 -8.907 1.00 70.62 178 THR A CA 1
ATOM 1361 C C . THR A 1 178 ? 12.324 -0.475 -8.029 1.00 70.62 178 THR A C 1
ATOM 1363 O O . THR A 1 178 ? 13.471 -0.681 -7.615 1.00 70.62 178 THR A O 1
ATOM 1366 N N . THR A 1 179 ? 11.293 -1.271 -7.758 1.00 72.62 179 THR A N 1
ATOM 1367 C CA . THR A 1 179 ? 11.415 -2.568 -7.095 1.00 72.62 179 THR A CA 1
ATOM 1368 C C . THR A 1 179 ? 11.156 -3.697 -8.087 1.00 72.62 179 THR A C 1
ATOM 1370 O O . THR A 1 179 ? 10.277 -3.554 -8.929 1.00 72.62 179 THR A O 1
ATOM 1373 N N . ALA A 1 180 ? 11.885 -4.811 -7.984 1.00 70.12 180 ALA A N 1
ATOM 1374 C CA . ALA A 1 180 ? 11.583 -6.053 -8.696 1.00 70.12 180 ALA A CA 1
ATOM 1375 C C . ALA A 1 180 ? 11.198 -7.183 -7.727 1.00 70.12 180 ALA A C 1
ATOM 1377 O O . ALA A 1 180 ? 11.811 -7.294 -6.669 1.00 70.12 180 ALA A O 1
ATOM 1378 N N . VAL A 1 181 ? 10.232 -8.024 -8.100 1.00 71.56 181 VAL A N 1
ATOM 1379 C CA . VAL A 1 181 ? 9.673 -9.142 -7.328 1.00 71.56 181 VAL A CA 1
ATOM 1380 C C . VAL A 1 181 ? 9.558 -10.379 -8.219 1.00 71.56 181 VAL A C 1
ATOM 1382 O O . VAL A 1 181 ? 9.120 -10.289 -9.362 1.00 71.56 181 VAL A O 1
ATOM 1385 N N . SER A 1 182 ? 9.942 -11.554 -7.717 1.00 69.06 182 SER A N 1
ATOM 1386 C CA . SER A 1 182 ? 9.765 -12.810 -8.463 1.00 69.06 182 SER A CA 1
ATOM 1387 C C . SER A 1 182 ? 8.294 -13.254 -8.487 1.00 69.06 182 SER A C 1
ATOM 1389 O O . SER A 1 182 ? 7.612 -13.239 -7.460 1.00 69.06 182 SER A O 1
ATOM 1391 N N . HIS A 1 183 ? 7.811 -13.726 -9.635 1.00 71.44 183 HIS A N 1
ATOM 1392 C CA . HIS A 1 183 ? 6.425 -14.137 -9.877 1.00 71.44 183 HIS A CA 1
ATOM 1393 C C . HIS A 1 183 ? 5.965 -15.316 -9.008 1.00 71.44 183 HIS A C 1
ATOM 1395 O O . HIS A 1 183 ? 4.782 -15.404 -8.666 1.00 71.44 183 HIS A O 1
ATOM 1401 N N . THR A 1 184 ? 6.894 -16.210 -8.650 1.00 65.88 184 THR A N 1
ATOM 1402 C CA . THR A 1 184 ? 6.666 -17.355 -7.757 1.00 65.88 184 THR A CA 1
ATOM 1403 C C . THR A 1 184 ? 6.895 -17.021 -6.294 1.00 65.88 184 THR A C 1
ATOM 1405 O O . THR A 1 184 ? 6.673 -17.885 -5.448 1.00 65.88 184 THR A O 1
ATOM 1408 N N . SER A 1 185 ? 7.332 -15.797 -5.972 1.00 67.62 185 SER A N 1
ATOM 1409 C CA . SER A 1 185 ? 7.664 -15.445 -4.594 1.00 67.62 185 SER A CA 1
ATOM 1410 C C . SER A 1 185 ? 6.467 -15.684 -3.675 1.00 67.62 185 SER A C 1
ATOM 1412 O O . SER A 1 185 ? 5.383 -15.125 -3.857 1.00 67.62 185 SER A O 1
ATOM 1414 N N . CYS A 1 186 ? 6.680 -16.543 -2.687 1.00 68.31 186 CYS A N 1
ATOM 1415 C CA . CYS A 1 186 ? 5.754 -16.847 -1.612 1.00 68.31 186 CYS A CA 1
ATOM 1416 C C . CYS A 1 186 ? 6.426 -16.517 -0.280 1.00 68.31 186 CYS A C 1
ATOM 1418 O O . CYS A 1 186 ? 7.654 -16.458 -0.181 1.00 68.31 186 CYS A O 1
ATOM 1420 N N . TRP A 1 187 ? 5.627 -16.284 0.754 1.00 61.09 187 TRP A N 1
ATOM 1421 C CA . TRP A 1 187 ? 6.167 -16.058 2.085 1.00 61.09 187 TRP A CA 1
ATOM 1422 C C . TRP A 1 187 ? 6.529 -17.406 2.718 1.00 61.09 187 TRP A C 1
ATOM 1424 O O . TRP A 1 187 ? 5.642 -18.227 2.955 1.00 61.09 187 TRP A O 1
ATOM 1434 N N . SER A 1 188 ? 7.815 -17.648 2.985 1.00 54.94 188 SER A N 1
ATOM 1435 C CA . SER A 1 188 ? 8.274 -18.815 3.748 1.00 54.94 188 SER A CA 1
ATOM 1436 C C . SER A 1 188 ? 8.371 -18.501 5.243 1.00 54.94 188 SER A C 1
ATOM 1438 O O . SER A 1 188 ? 8.760 -17.400 5.628 1.00 54.94 188 SER A O 1
ATOM 1440 N N . ASP A 1 189 ? 8.070 -19.492 6.091 1.00 41.28 189 ASP A N 1
ATOM 1441 C CA . ASP A 1 189 ? 8.061 -19.371 7.564 1.00 41.28 189 ASP A CA 1
ATOM 1442 C C . ASP A 1 189 ? 9.461 -19.133 8.183 1.00 41.28 189 ASP A C 1
ATOM 1444 O O . ASP A 1 189 ? 9.588 -18.899 9.383 1.00 41.28 189 ASP A O 1
ATOM 1448 N N . ALA A 1 190 ? 10.524 -19.154 7.377 1.00 36.84 190 ALA A N 1
ATOM 1449 C CA . ALA A 1 190 ? 11.877 -18.831 7.797 1.00 36.84 190 ALA A CA 1
ATOM 1450 C C . ALA A 1 190 ? 12.542 -17.929 6.754 1.00 36.84 190 ALA A C 1
ATOM 1452 O O . ALA A 1 190 ? 12.552 -18.252 5.566 1.00 36.84 190 ALA A O 1
ATOM 1453 N N . SER A 1 191 ? 13.192 -16.867 7.235 1.00 35.91 191 SER A N 1
ATOM 1454 C CA . SER A 1 191 ? 14.044 -15.915 6.500 1.00 35.91 191 SER A CA 1
ATOM 1455 C C . SER A 1 191 ? 13.322 -14.720 5.869 1.00 35.91 191 SER A C 1
ATOM 1457 O O . SER A 1 191 ? 12.548 -14.844 4.930 1.00 35.91 191 SER A O 1
ATOM 1459 N N . ASN A 1 192 ? 13.730 -13.531 6.317 1.00 37.09 192 ASN A N 1
ATOM 1460 C CA . ASN A 1 192 ? 13.546 -12.215 5.694 1.00 37.09 192 ASN A CA 1
ATOM 1461 C C . ASN A 1 192 ? 14.210 -12.084 4.298 1.00 37.09 192 ASN A C 1
ATOM 1463 O O . ASN A 1 192 ? 14.617 -10.992 3.912 1.00 37.09 192 ASN A O 1
ATOM 1467 N N . ALA A 1 193 ? 14.376 -13.179 3.557 1.00 30.75 193 ALA A N 1
ATOM 1468 C CA . ALA A 1 193 ? 15.039 -13.205 2.261 1.00 30.75 193 ALA A CA 1
ATOM 1469 C C . ALA A 1 193 ? 13.973 -13.199 1.163 1.00 30.75 193 ALA A C 1
ATOM 1471 O O . ALA A 1 193 ? 13.661 -14.223 0.561 1.00 30.75 193 ALA A O 1
ATOM 1472 N N . PHE A 1 194 ? 13.378 -12.031 0.939 1.00 42.25 194 PHE A N 1
ATOM 1473 C CA . PHE A 1 194 ? 12.469 -11.816 -0.177 1.00 42.25 194 PHE A CA 1
ATOM 1474 C C . PHE A 1 194 ? 13.171 -10.903 -1.171 1.00 42.25 194 PHE A C 1
ATOM 1476 O O . PHE A 1 194 ? 13.635 -9.820 -0.817 1.00 42.25 194 PHE A O 1
ATOM 1483 N N . LEU A 1 195 ? 13.260 -11.343 -2.424 1.00 38.81 195 LEU A N 1
ATOM 1484 C CA . LEU A 1 195 ? 13.767 -10.522 -3.518 1.00 38.81 195 LEU A CA 1
ATOM 1485 C C . LEU A 1 195 ? 12.689 -9.498 -3.893 1.00 38.81 195 LEU A C 1
ATOM 1487 O O . LEU A 1 195 ? 12.058 -9.616 -4.933 1.00 38.81 195 LEU A O 1
ATOM 1491 N N . TRP A 1 196 ? 12.452 -8.530 -3.008 1.00 45.66 196 TRP A N 1
ATOM 1492 C CA . TRP A 1 196 ? 12.154 -7.166 -3.420 1.00 45.66 196 TRP A CA 1
ATOM 1493 C C . TRP A 1 196 ? 13.509 -6.533 -3.663 1.00 45.66 196 TRP A C 1
ATOM 1495 O O . TRP A 1 196 ? 14.274 -6.297 -2.731 1.00 45.66 196 TRP A O 1
ATOM 1505 N N . VAL A 1 197 ? 13.837 -6.346 -4.925 1.00 37.28 197 VAL A N 1
ATOM 1506 C CA . VAL A 1 197 ? 15.145 -5.878 -5.333 1.00 37.28 197 VAL A CA 1
ATOM 1507 C C . VAL A 1 197 ? 15.060 -4.396 -5.648 1.00 37.28 197 VAL A C 1
ATOM 1509 O O . VAL A 1 197 ? 14.417 -4.010 -6.623 1.00 37.28 197 VAL A O 1
ATOM 1512 N N . PHE A 1 198 ? 15.701 -3.560 -4.832 1.00 41.38 198 PHE A N 1
ATOM 1513 C CA . PHE A 1 198 ? 15.808 -2.134 -5.131 1.00 41.38 198 PHE A CA 1
ATOM 1514 C C . PHE A 1 198 ? 16.926 -1.880 -6.121 1.00 41.38 198 PHE A C 1
ATOM 1516 O O . PHE A 1 198 ? 18.070 -2.223 -5.839 1.00 41.38 198 PHE A O 1
ATOM 1523 N N . TRP A 1 199 ? 16.627 -1.177 -7.207 1.00 32.72 199 TRP A N 1
ATOM 1524 C CA . TRP A 1 199 ? 17.664 -0.598 -8.051 1.00 32.72 199 TRP A CA 1
ATOM 1525 C C . TRP A 1 199 ? 17.899 0.876 -7.685 1.00 32.72 199 TRP A C 1
ATOM 1527 O O . TRP A 1 199 ? 16.957 1.670 -7.633 1.00 32.72 199 TRP A O 1
ATOM 1537 N N . ALA A 1 200 ? 19.152 1.240 -7.392 1.00 32.81 200 ALA A N 1
ATOM 1538 C CA . ALA A 1 200 ? 19.562 2.612 -7.091 1.00 32.81 200 ALA A CA 1
ATOM 1539 C C . ALA A 1 200 ? 20.887 2.962 -7.788 1.00 32.81 200 ALA A C 1
ATOM 1541 O O . ALA A 1 200 ? 21.908 2.318 -7.555 1.00 32.81 200 ALA A O 1
ATOM 1542 N N . VAL A 1 201 ? 20.891 4.031 -8.586 1.00 29.78 201 VAL A N 1
ATOM 1543 C CA . VAL A 1 201 ? 22.097 4.700 -9.098 1.00 29.78 201 VAL A CA 1
ATOM 1544 C C . VAL A 1 201 ? 22.128 6.108 -8.517 1.00 29.78 201 VAL A C 1
ATOM 1546 O O . VAL A 1 201 ? 21.169 6.865 -8.648 1.00 29.78 201 VAL A O 1
ATOM 1549 N N . SER A 1 202 ? 23.228 6.486 -7.869 1.00 27.92 202 SER A N 1
ATOM 1550 C CA . SER A 1 202 ? 23.418 7.841 -7.343 1.00 27.92 202 SER A CA 1
ATOM 1551 C C . SER A 1 202 ? 23.378 8.875 -8.478 1.00 27.92 202 SER A C 1
ATOM 1553 O O . SER A 1 202 ? 24.226 8.812 -9.371 1.00 27.92 202 SER A O 1
ATOM 1555 N N . ARG A 1 203 ? 22.451 9.846 -8.454 1.00 33.88 203 ARG A N 1
ATOM 1556 C CA . ARG A 1 203 ? 22.496 11.028 -9.338 1.00 33.88 203 ARG A CA 1
ATOM 1557 C C . ARG A 1 203 ? 22.133 12.338 -8.611 1.00 33.88 203 ARG A C 1
ATOM 1559 O O . ARG A 1 203 ? 21.352 12.295 -7.661 1.00 33.88 203 ARG A O 1
ATOM 1566 N N . PRO A 1 204 ? 22.695 13.491 -9.036 1.00 28.48 204 PRO A N 1
ATOM 1567 C CA . PRO A 1 204 ? 22.380 14.811 -8.489 1.00 28.48 204 PRO A CA 1
ATOM 1568 C C . PRO A 1 204 ? 21.052 15.359 -9.055 1.00 28.48 204 PRO A C 1
ATOM 1570 O O . PRO A 1 204 ? 20.740 15.154 -10.225 1.00 28.48 204 PRO A O 1
ATOM 1573 N N . TYR A 1 205 ? 20.263 16.034 -8.212 1.00 30.52 205 TYR A N 1
ATOM 1574 C CA . TYR A 1 205 ? 18.875 16.456 -8.471 1.00 30.52 205 TYR A CA 1
ATOM 1575 C C . TYR A 1 205 ? 18.722 17.568 -9.537 1.00 30.52 205 TYR A C 1
ATOM 1577 O O . TYR A 1 205 ? 19.447 18.560 -9.505 1.00 30.52 205 TYR A O 1
ATOM 1585 N N . GLY A 1 206 ? 17.694 17.463 -10.397 1.00 27.11 206 GLY A N 1
ATOM 1586 C CA . GLY A 1 206 ? 17.200 18.519 -11.304 1.00 27.11 206 GLY A CA 1
ATOM 1587 C C . GLY A 1 206 ? 15.676 18.413 -11.534 1.00 27.11 206 GLY A C 1
ATOM 1588 O O . GLY A 1 206 ? 15.151 17.308 -11.626 1.00 27.11 206 GLY A O 1
ATOM 1589 N N . ARG A 1 207 ? 14.952 19.549 -11.554 1.00 26.34 207 ARG A N 1
ATOM 1590 C CA . ARG A 1 207 ? 13.466 19.665 -11.560 1.00 26.34 207 ARG A CA 1
ATOM 1591 C C . ARG A 1 207 ? 12.837 19.567 -12.962 1.00 26.34 207 ARG A C 1
ATOM 1593 O O . ARG A 1 207 ? 13.298 20.272 -13.848 1.00 26.34 207 ARG A O 1
ATOM 1600 N N . TRP A 1 208 ? 11.694 18.872 -13.085 1.00 24.78 208 TRP A N 1
ATOM 1601 C CA . TRP A 1 208 ? 10.699 18.998 -14.176 1.00 24.78 208 TRP A CA 1
ATOM 1602 C C . TRP A 1 208 ? 9.277 18.669 -13.663 1.00 24.78 208 TRP A C 1
ATOM 1604 O O . TRP A 1 208 ? 9.146 17.912 -12.704 1.00 24.78 208 TRP A O 1
ATOM 1614 N N . ALA A 1 209 ? 8.221 19.233 -14.271 1.00 21.77 209 ALA A N 1
ATOM 1615 C CA . ALA A 1 209 ? 6.814 19.080 -13.861 1.00 21.77 209 ALA A CA 1
ATOM 1616 C C . ALA A 1 209 ? 5.936 18.529 -15.006 1.00 21.77 209 ALA A C 1
ATOM 1618 O O . ALA A 1 209 ? 6.025 19.029 -16.123 1.00 21.77 209 ALA A O 1
ATOM 1619 N N . TRP A 1 210 ? 5.067 17.550 -14.713 1.00 26.48 210 TRP A N 1
ATOM 1620 C CA . TRP A 1 210 ? 4.044 16.992 -15.619 1.00 26.48 210 TRP A CA 1
ATOM 1621 C C . TRP A 1 210 ? 2.818 16.504 -14.822 1.00 26.48 210 TRP A C 1
ATOM 1623 O O . TRP A 1 210 ? 2.958 16.145 -13.655 1.00 26.48 210 TRP A O 1
ATOM 1633 N N . SER A 1 211 ? 1.633 16.464 -15.449 1.00 21.91 211 SER A N 1
ATOM 1634 C CA . SER A 1 211 ? 0.369 15.960 -14.878 1.00 21.91 211 SER A CA 1
ATOM 1635 C C . SER A 1 211 ? -0.054 14.620 -15.502 1.00 21.91 211 SER A C 1
ATOM 1637 O O . SER A 1 211 ? 0.170 14.377 -16.688 1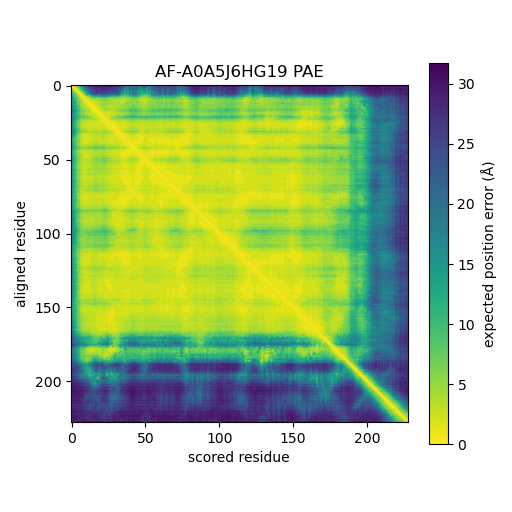.00 21.91 211 SER A O 1
ATOM 1639 N N . TRP A 1 212 ? -0.662 13.734 -14.704 1.00 29.20 212 TRP A N 1
ATOM 1640 C CA . TRP A 1 212 ? -1.069 12.391 -15.136 1.00 29.20 212 TRP A CA 1
ATOM 1641 C C . TRP A 1 212 ? -2.461 12.393 -15.791 1.00 29.20 212 TRP A C 1
ATOM 1643 O O . TRP A 1 212 ? -3.403 12.988 -15.269 1.00 29.20 212 TRP A O 1
ATOM 1653 N N . ARG A 1 213 ? -2.597 11.684 -16.919 1.00 22.08 213 ARG A N 1
ATOM 1654 C CA . ARG A 1 213 ? -3.875 11.215 -17.475 1.00 22.08 213 ARG A CA 1
ATOM 1655 C C . ARG A 1 213 ? -3.835 9.689 -17.493 1.00 22.08 213 ARG A C 1
ATOM 1657 O O . ARG A 1 213 ? -2.965 9.111 -18.141 1.00 22.08 213 ARG A O 1
ATOM 1664 N N . SER A 1 214 ? -4.775 9.055 -16.799 1.00 25.73 214 SER A N 1
ATOM 1665 C CA . SER A 1 214 ? -5.025 7.614 -16.852 1.00 25.73 214 SER A CA 1
ATOM 1666 C C . SER A 1 214 ? -5.365 7.203 -18.280 1.00 25.73 214 SER A C 1
ATOM 1668 O O . SER A 1 214 ? -6.488 7.391 -18.740 1.00 25.73 214 SER A O 1
ATOM 1670 N N . THR A 1 215 ? -4.405 6.616 -18.989 1.00 22.06 215 THR A N 1
ATOM 1671 C CA . THR A 1 215 ? -4.721 5.816 -20.175 1.00 22.06 215 THR A CA 1
ATOM 1672 C C . THR A 1 215 ? -4.462 4.361 -19.802 1.00 22.06 215 THR A C 1
ATOM 1674 O O . THR A 1 215 ? -3.335 4.047 -19.418 1.00 22.06 215 THR A O 1
ATOM 1677 N N . PRO A 1 216 ? -5.468 3.473 -19.854 1.00 24.84 216 PRO A N 1
ATOM 1678 C CA . PRO A 1 216 ? -5.247 2.052 -19.635 1.00 24.84 216 PRO A CA 1
ATOM 1679 C C . PRO A 1 216 ? -4.289 1.532 -20.709 1.00 24.84 216 PRO A C 1
ATOM 1681 O O . PRO A 1 216 ? -4.575 1.643 -21.903 1.00 24.84 216 PRO A O 1
ATOM 1684 N N . VAL A 1 217 ? -3.159 0.962 -20.298 1.00 28.05 217 VAL A N 1
ATOM 1685 C CA . VAL A 1 217 ? -2.319 0.172 -21.200 1.00 28.05 217 VAL A CA 1
ATOM 1686 C C . VAL A 1 217 ? -3.091 -1.115 -21.481 1.00 28.05 217 VAL A C 1
ATOM 1688 O O . VAL A 1 217 ? -3.290 -1.933 -20.586 1.00 28.05 217 VAL A O 1
ATOM 1691 N N . ARG A 1 218 ? -3.590 -1.283 -22.712 1.00 23.98 218 ARG A N 1
ATOM 1692 C CA . ARG A 1 218 ? -4.133 -2.574 -23.147 1.00 23.98 218 ARG A CA 1
ATOM 1693 C C . ARG A 1 218 ? -2.964 -3.539 -23.295 1.00 23.98 218 ARG A C 1
ATOM 1695 O O . ARG A 1 218 ? -2.147 -3.371 -24.194 1.00 23.98 218 ARG A O 1
ATOM 1702 N N . VAL A 1 219 ? -2.913 -4.550 -22.436 1.00 34.75 219 VAL A N 1
ATOM 1703 C CA . VAL A 1 219 ? -2.077 -5.732 -22.657 1.00 34.75 219 VAL A CA 1
ATOM 1704 C C . VAL A 1 219 ? -2.615 -6.426 -23.911 1.00 34.75 219 VAL A C 1
ATOM 1706 O O . VAL A 1 219 ? -3.790 -6.795 -23.965 1.00 34.75 219 VAL A O 1
ATOM 1709 N N . GLY A 1 220 ? -1.796 -6.510 -24.959 1.00 26.97 220 GLY A N 1
ATOM 1710 C CA . GLY A 1 220 ? -2.159 -7.194 -26.197 1.00 26.97 220 GLY A CA 1
ATOM 1711 C C . GLY A 1 220 ? -2.461 -8.665 -25.922 1.00 26.97 220 GLY A C 1
ATOM 1712 O O . GLY A 1 220 ? -1.727 -9.327 -25.193 1.00 26.97 220 GLY A O 1
ATOM 1713 N N . SER A 1 221 ? -3.554 -9.175 -26.491 1.00 27.78 221 SER A N 1
ATOM 1714 C CA . SER A 1 221 ? -3.880 -10.600 -26.443 1.00 27.78 221 SER A CA 1
ATOM 1715 C C . SER A 1 221 ? -2.706 -11.430 -26.980 1.00 27.78 221 SER A C 1
ATOM 1717 O O . SER A 1 221 ? -2.124 -11.035 -27.996 1.00 27.78 221 SER A O 1
ATOM 1719 N N . PRO A 1 222 ? -2.369 -12.584 -26.373 1.00 34.03 222 PRO A N 1
ATOM 1720 C CA . PRO A 1 222 ? -1.408 -13.504 -26.963 1.00 34.03 222 PRO A CA 1
ATOM 1721 C C . PRO A 1 222 ? -1.913 -13.900 -28.351 1.00 34.03 222 PRO A C 1
ATOM 1723 O O . PRO A 1 222 ? -3.022 -14.420 -28.496 1.00 34.03 222 PRO A O 1
ATOM 1726 N N . GLY A 1 223 ? -1.123 -13.576 -29.373 1.00 28.38 223 GLY A N 1
ATOM 1727 C CA . GLY A 1 223 ? -1.406 -13.919 -30.758 1.00 28.38 223 GLY A CA 1
ATOM 1728 C C . GLY A 1 223 ? -1.687 -15.412 -30.894 1.00 28.38 223 GLY A C 1
ATOM 1729 O O . GLY A 1 223 ? -0.967 -16.247 -30.349 1.00 28.38 223 GLY A O 1
ATOM 1730 N N . GLY A 1 224 ? -2.768 -15.723 -31.607 1.00 28.02 224 GLY A N 1
ATOM 1731 C CA . GLY A 1 224 ? -3.225 -17.083 -31.842 1.00 28.02 224 GLY A CA 1
ATOM 1732 C C . GLY A 1 224 ? -2.150 -17.976 -32.459 1.00 28.02 224 GLY A C 1
ATOM 1733 O O . GLY A 1 224 ? -1.465 -17.593 -33.408 1.00 28.02 224 GLY A O 1
ATOM 1734 N N . CYS A 1 225 ? -2.068 -19.201 -31.946 1.00 27.17 225 CYS A N 1
ATOM 1735 C CA . CYS A 1 225 ? -1.490 -20.322 -32.671 1.00 27.17 225 CYS A CA 1
ATOM 1736 C C . CYS A 1 225 ? -2.354 -20.588 -33.911 1.00 27.17 225 CYS A C 1
ATOM 1738 O O . CYS A 1 225 ? -3.503 -21.011 -33.790 1.00 27.17 225 CYS A O 1
ATOM 1740 N N . ARG A 1 226 ? -1.804 -20.316 -35.098 1.00 30.14 226 ARG A N 1
ATOM 1741 C CA . ARG A 1 226 ? -2.277 -20.916 -36.348 1.00 30.14 226 ARG A CA 1
ATOM 1742 C C . ARG A 1 226 ? -1.514 -22.224 -36.559 1.00 30.14 226 ARG A C 1
ATOM 1744 O O . ARG A 1 226 ? -0.290 -22.200 -36.571 1.00 30.14 226 ARG A O 1
ATOM 1751 N N . GLU A 1 227 ? -2.291 -23.299 -36.643 1.00 32.50 227 GLU A N 1
ATOM 1752 C CA . GLU A 1 227 ? -2.123 -24.555 -37.397 1.00 32.50 227 GLU A CA 1
ATOM 1753 C C . GLU A 1 227 ? -0.707 -25.034 -37.773 1.00 32.50 227 GLU A C 1
ATOM 1755 O O . GLU A 1 227 ? -0.008 -24.379 -38.543 1.00 32.50 227 GLU A O 1
ATOM 1760 N N . CYS A 1 228 ? -0.392 -26.259 -37.329 1.00 32.91 228 CYS A N 1
ATOM 1761 C CA . CYS A 1 228 ? -0.044 -27.416 -38.168 1.00 32.91 228 CYS A CA 1
ATOM 1762 C C . CYS A 1 228 ? -0.638 -28.674 -37.515 1.00 32.91 228 CYS A C 1
ATOM 1764 O O . CYS A 1 228 ? -0.575 -28.754 -36.265 1.00 32.91 228 CYS A O 1
#